Protein AF-A0A9X9MAS7-F1 (afdb_monomer)

InterPro domains:
  IPR050135 Deoxyguanosinetriphosphate triphosphohydrolase-like [PTHR11373] (1-287)

Radius of gyration: 23.25 Å; Cα contacts (8 Å, |Δi|>4): 292; chains: 1; bounding box: 56×55×56 Å

Solvent-accessible surface area (backbone atoms only — not comparable to full-atom values): 17188 Å² total; per-residue (Å²): 92,60,61,82,48,35,40,52,70,73,39,68,90,54,92,67,48,66,46,58,50,49,45,52,44,50,53,49,55,37,62,80,66,56,40,58,60,57,39,43,74,76,71,46,54,55,80,43,48,52,45,32,54,42,32,32,62,65,38,60,91,54,82,60,59,98,83,55,96,64,59,58,81,39,54,59,62,87,54,44,37,63,49,42,40,61,44,15,86,87,79,66,65,27,55,56,59,53,49,51,46,51,53,49,18,63,78,69,76,43,88,66,78,55,62,59,71,60,47,61,76,43,47,42,79,44,82,54,96,92,37,33,35,77,41,69,45,77,87,46,55,62,52,52,52,40,40,54,51,46,51,52,48,46,39,62,68,53,77,57,22,68,68,57,51,51,49,46,50,48,54,38,54,20,47,64,58,29,29,92,74,48,74,38,60,27,68,98,71,41,78,27,28,76,76,51,18,81,82,33,61,61,15,34,73,71,65,54,79,61,57,60,54,53,46,55,72,52,85,56,75,84,37,44,72,19,22,53,48,50,49,27,56,76,74,63,62,61,86,79,86,88,82,88,85,75,68,72,85,86,62,74,88,54,80,89,51,52,84,51,46,24,44,58,57,44,69,52,82,67,97,65,84,69,99,65,90,64,53,38,89,80,43,85,71,85,85,86,132

pLDDT: mean 94.66, std 6.69, range [56.25, 98.81]

Structure (mmCIF, N/CA/C/O backbone):
data_AF-A0A9X9MAS7-F1
#
_entry.id   AF-A0A9X9MAS7-F1
#
loop_
_atom_site.group_PDB
_atom_site.id
_atom_site.type_symbol
_atom_site.label_atom_id
_atom_site.label_alt_id
_atom_site.label_comp_id
_atom_site.label_asym_id
_atom_site.label_entity_id
_atom_site.label_seq_id
_atom_site.pdbx_PDB_ins_code
_atom_site.Cartn_x
_atom_site.Cartn_y
_atom_site.Cartn_z
_atom_site.occupancy
_atom_site.B_iso_or_equiv
_atom_site.auth_seq_id
_atom_site.auth_comp_id
_atom_site.auth_asym_id
_atom_site.auth_atom_id
_atom_site.pdbx_PDB_model_num
ATOM 1 N N . MET A 1 1 ? -5.934 1.371 3.947 1.00 95.88 1 MET A N 1
ATOM 2 C CA . MET A 1 1 ? -6.137 1.180 5.400 1.00 95.88 1 MET A CA 1
ATOM 3 C C . MET A 1 1 ? -4.869 0.757 6.164 1.00 95.88 1 MET A C 1
ATOM 5 O O . MET A 1 1 ? -4.450 1.499 7.045 1.00 95.88 1 MET A O 1
ATOM 9 N N . PHE A 1 2 ? -4.260 -0.402 5.874 1.00 97.81 2 PHE A N 1
ATOM 10 C CA . PHE A 1 2 ? -3.263 -1.045 6.754 1.00 97.81 2 PHE A CA 1
ATOM 11 C C . PHE A 1 2 ? -1.962 -0.244 6.986 1.00 97.81 2 PHE A C 1
ATOM 13 O O . PHE A 1 2 ? -1.670 0.152 8.111 1.00 97.81 2 PHE A O 1
ATOM 20 N N . ASP A 1 3 ? -1.205 0.061 5.934 1.00 96.00 3 ASP A N 1
ATOM 21 C CA . ASP A 1 3 ? 0.040 0.846 5.995 1.00 96.00 3 ASP A CA 1
ATOM 22 C C . ASP A 1 3 ? -0.210 2.361 6.159 1.00 96.00 3 ASP A C 1
ATOM 24 O O . ASP A 1 3 ? 0.570 3.082 6.783 1.00 96.00 3 ASP A O 1
ATOM 28 N N . GLY A 1 4 ? -1.328 2.859 5.622 1.00 93.00 4 GLY A N 1
ATOM 29 C CA . GLY A 1 4 ? -1.698 4.275 5.681 1.00 93.00 4 GLY A CA 1
ATOM 30 C C . GLY A 1 4 ? -2.227 4.748 7.042 1.00 93.00 4 GLY A C 1
ATOM 31 O O . GLY A 1 4 ? -1.980 5.899 7.413 1.00 93.00 4 GLY A O 1
ATOM 32 N N . ARG A 1 5 ? -2.934 3.882 7.786 1.00 94.19 5 ARG A N 1
ATOM 33 C CA . ARG A 1 5 ? -3.616 4.223 9.052 1.00 94.19 5 ARG A CA 1
ATOM 34 C C . ARG A 1 5 ? -3.199 3.320 10.212 1.00 94.19 5 ARG A C 1
ATOM 36 O O . ARG A 1 5 ? -2.712 3.838 11.210 1.00 94.19 5 ARG A O 1
ATOM 43 N N . PHE A 1 6 ? -3.352 2.000 10.081 1.00 97.50 6 PHE A N 1
ATOM 44 C CA . PHE A 1 6 ? -3.157 1.062 11.194 1.00 97.50 6 PHE A CA 1
ATOM 45 C C . PHE A 1 6 ? -1.707 0.986 11.687 1.00 97.50 6 PHE A C 1
ATOM 47 O O . PHE A 1 6 ? -1.456 1.321 12.841 1.00 97.50 6 PHE A O 1
ATOM 54 N N . ILE A 1 7 ? -0.742 0.623 10.834 1.00 97.38 7 ILE A N 1
ATOM 55 C CA . ILE A 1 7 ? 0.674 0.513 11.234 1.00 97.38 7 ILE A CA 1
ATOM 56 C C . ILE A 1 7 ? 1.234 1.815 11.841 1.00 97.38 7 ILE A C 1
ATOM 58 O O . ILE A 1 7 ? 1.852 1.741 12.898 1.00 97.38 7 ILE A O 1
ATOM 62 N N . PRO A 1 8 ? 0.984 3.011 11.273 1.00 94.12 8 PRO A N 1
ATOM 63 C CA . PRO A 1 8 ? 1.415 4.278 11.870 1.00 94.12 8 PRO A CA 1
ATOM 64 C C . PRO A 1 8 ? 0.884 4.534 13.285 1.00 94.12 8 PRO A C 1
ATOM 66 O O . PRO A 1 8 ? 1.537 5.236 14.053 1.00 94.12 8 PRO A O 1
ATOM 69 N N . LEU A 1 9 ? -0.305 4.015 13.614 1.00 93.94 9 LEU A N 1
ATOM 70 C CA . LEU A 1 9 ? -0.906 4.142 14.942 1.00 93.94 9 LEU A CA 1
ATOM 71 C C . LEU A 1 9 ? -0.421 3.039 15.892 1.00 93.94 9 LEU A C 1
ATOM 73 O O . LEU A 1 9 ? -0.125 3.327 17.046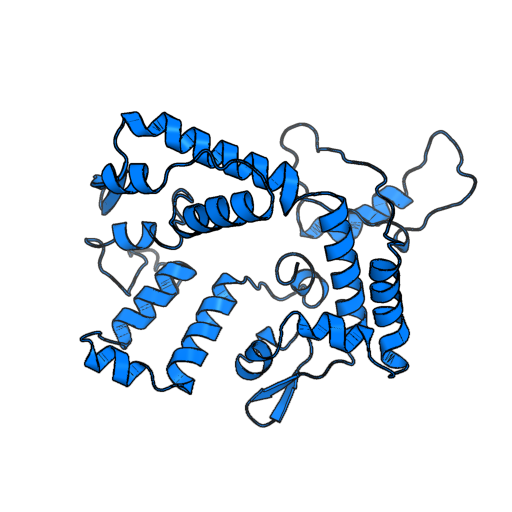 1.00 93.94 9 LEU A O 1
ATOM 77 N N . ALA A 1 10 ? -0.315 1.799 15.408 1.00 96.62 10 ALA A N 1
ATOM 78 C CA . ALA A 1 10 ? 0.092 0.644 16.207 1.00 96.62 10 ALA A CA 1
ATOM 79 C C . ALA A 1 10 ? 1.603 0.626 16.503 1.00 96.62 10 ALA A C 1
ATOM 81 O O . ALA A 1 10 ? 2.027 0.226 17.584 1.00 96.62 10 ALA A O 1
ATOM 82 N N . ARG A 1 11 ? 2.429 1.059 15.543 1.00 96.19 11 ARG A N 1
ATOM 83 C CA . ARG A 1 11 ? 3.898 1.063 15.613 1.00 96.19 11 ARG A CA 1
ATOM 84 C C . ARG A 1 11 ? 4.460 2.389 15.079 1.00 96.19 11 ARG A C 1
ATOM 86 O O . ARG A 1 11 ? 5.057 2.410 14.003 1.00 96.19 11 ARG A O 1
ATOM 93 N N . PRO A 1 12 ? 4.305 3.502 15.820 1.00 92.25 12 PRO A N 1
ATOM 94 C CA . PRO A 1 12 ? 4.698 4.839 15.357 1.00 92.25 12 PRO A CA 1
ATOM 95 C C . PRO A 1 12 ? 6.200 4.986 15.070 1.00 92.25 12 PRO A C 1
ATOM 97 O O . PRO A 1 12 ? 6.589 5.816 14.247 1.00 92.25 12 PRO A O 1
ATOM 100 N N . ASP A 1 13 ? 7.039 4.165 15.706 1.00 93.56 13 ASP A N 1
ATOM 101 C CA . ASP A 1 13 ? 8.494 4.173 15.513 1.00 93.56 13 ASP A CA 1
ATOM 102 C C . ASP A 1 13 ? 8.943 3.409 14.255 1.00 93.56 13 ASP A C 1
ATOM 104 O O . ASP A 1 13 ? 10.105 3.493 13.849 1.00 93.56 13 ASP A O 1
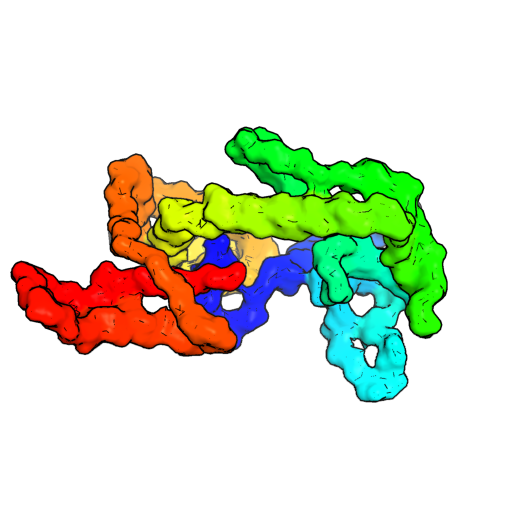ATOM 108 N N . VAL A 1 14 ? 8.032 2.676 13.603 1.00 94.69 14 VAL A N 1
ATOM 109 C CA . VAL A 1 14 ? 8.329 1.866 12.420 1.00 94.69 14 VAL A CA 1
ATOM 110 C C . VAL A 1 14 ? 7.884 2.588 11.153 1.00 94.69 14 VAL A C 1
ATOM 112 O O . VAL A 1 14 ? 6.709 2.881 10.937 1.00 94.69 14 VAL A O 1
ATOM 115 N N . LYS A 1 15 ? 8.842 2.833 10.256 1.00 93.75 15 LYS A 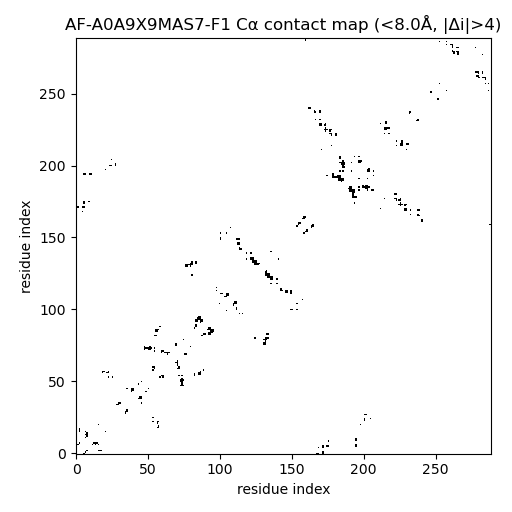N 1
ATOM 116 C CA . LYS A 1 15 ? 8.567 3.317 8.899 1.00 93.75 15 LYS A CA 1
ATOM 117 C C . LYS A 1 15 ? 8.370 2.128 7.970 1.00 93.75 15 LYS A C 1
ATOM 119 O O . LYS A 1 15 ? 9.340 1.626 7.413 1.00 93.75 15 LYS A O 1
ATOM 124 N N . TRP A 1 16 ? 7.119 1.711 7.826 1.00 95.81 16 TRP A N 1
ATOM 125 C CA . TRP A 1 16 ? 6.708 0.624 6.945 1.00 95.81 16 TRP A CA 1
ATOM 126 C C . TRP A 1 16 ? 5.969 1.148 5.716 1.00 95.81 16 TRP A C 1
ATOM 128 O O . TRP A 1 16 ? 5.130 2.045 5.833 1.00 95.81 16 TRP A O 1
ATOM 138 N N . THR A 1 17 ? 6.234 0.551 4.556 1.00 96.00 17 THR A N 1
ATOM 139 C CA . THR A 1 17 ? 5.414 0.737 3.353 1.00 96.00 17 THR A CA 1
ATOM 140 C C . THR A 1 17 ? 5.097 -0.604 2.699 1.00 96.00 17 THR A C 1
ATOM 142 O O . THR A 1 17 ? 5.839 -1.580 2.845 1.00 96.00 17 THR A O 1
ATOM 145 N N . HIS A 1 18 ? 3.997 -0.671 1.949 1.00 96.56 18 HIS A N 1
ATOM 146 C CA . HIS A 1 18 ? 3.632 -1.890 1.229 1.00 96.56 18 HIS A CA 1
ATOM 147 C C . HIS A 1 18 ? 4.661 -2.271 0.148 1.00 96.56 18 HIS A C 1
ATOM 149 O O . HIS A 1 18 ? 4.786 -3.451 -0.172 1.00 96.56 18 HIS A O 1
ATOM 155 N N . GLU A 1 19 ? 5.454 -1.332 -0.382 1.00 96.31 19 GLU A N 1
ATOM 156 C CA . GLU A 1 19 ? 6.556 -1.650 -1.301 1.00 96.31 19 GLU A CA 1
ATOM 157 C C . GLU A 1 19 ? 7.692 -2.413 -0.602 1.00 96.31 19 GLU A C 1
ATOM 159 O O . GLU A 1 19 ? 8.225 -3.370 -1.169 1.00 96.31 19 GLU A O 1
ATOM 164 N N . GLN A 1 20 ? 8.034 -2.051 0.642 1.00 96.38 20 GLN A N 1
ATOM 165 C CA . GLN A 1 20 ? 8.991 -2.817 1.455 1.00 96.38 20 GLN A CA 1
ATOM 166 C C . GLN A 1 20 ? 8.448 -4.220 1.751 1.00 96.38 20 GLN A C 1
ATOM 168 O O . GLN A 1 20 ? 9.149 -5.211 1.533 1.00 96.38 20 GLN A O 1
ATOM 173 N N . GLY A 1 21 ? 7.173 -4.309 2.144 1.00 97.69 21 GLY A N 1
ATOM 174 C CA . GLY A 1 21 ? 6.489 -5.587 2.343 1.00 97.69 21 GLY A CA 1
ATOM 175 C C . GLY A 1 21 ? 6.460 -6.459 1.093 1.00 97.69 21 GLY A C 1
ATOM 176 O O . GLY A 1 21 ? 6.703 -7.658 1.179 1.00 97.69 21 GLY A O 1
ATOM 177 N N . SER A 1 22 ? 6.265 -5.862 -0.082 1.00 98.38 22 SER A N 1
ATOM 178 C CA . SER A 1 22 ? 6.286 -6.575 -1.363 1.00 98.38 22 SER A CA 1
ATOM 179 C C . SER A 1 22 ? 7.657 -7.190 -1.651 1.00 98.38 22 SER A C 1
ATOM 181 O O . SER A 1 22 ? 7.736 -8.330 -2.100 1.00 98.38 22 SER A O 1
ATOM 183 N N . VAL A 1 23 ? 8.749 -6.478 -1.351 1.00 98.19 23 VAL A N 1
ATOM 184 C CA . VAL A 1 23 ? 10.120 -6.998 -1.504 1.00 98.19 23 VAL A CA 1
ATOM 185 C C . VAL A 1 23 ? 10.401 -8.153 -0.539 1.00 98.19 23 VAL A C 1
ATOM 187 O O . VAL A 1 23 ? 10.997 -9.154 -0.946 1.00 98.19 23 VAL A O 1
ATOM 190 N N . MET A 1 24 ? 9.970 -8.034 0.720 1.00 98.38 24 MET A N 1
ATOM 191 C CA . MET A 1 24 ? 10.133 -9.089 1.727 1.00 98.38 24 MET A CA 1
ATOM 192 C C . MET A 1 24 ? 9.307 -10.331 1.377 1.00 98.38 24 MET A C 1
ATOM 194 O O . MET A 1 24 ? 9.833 -11.444 1.390 1.00 98.38 24 MET A O 1
ATOM 198 N N . MET A 1 25 ? 8.045 -10.139 0.987 1.00 98.69 25 MET A N 1
ATOM 199 C CA . MET A 1 25 ? 7.149 -11.221 0.588 1.00 98.69 25 MET A CA 1
ATOM 200 C C . MET A 1 25 ? 7.623 -11.899 -0.700 1.00 98.69 25 MET A C 1
ATOM 202 O O . MET A 1 25 ? 7.573 -13.120 -0.799 1.00 98.69 25 MET A O 1
ATOM 206 N N . PHE A 1 26 ? 8.149 -11.143 -1.669 1.00 98.62 26 PHE A N 1
ATOM 207 C CA . PHE A 1 26 ? 8.744 -11.713 -2.879 1.00 98.62 26 PHE A CA 1
ATOM 208 C C . PHE A 1 26 ? 9.941 -12.618 -2.559 1.00 98.62 26 PHE A C 1
ATOM 210 O O . PHE A 1 26 ? 10.029 -13.726 -3.085 1.00 98.62 26 PHE A O 1
ATOM 217 N N . GLU A 1 27 ? 10.841 -12.187 -1.669 1.00 98.19 27 GLU A N 1
ATOM 218 C CA . GLU A 1 27 ? 11.971 -13.021 -1.240 1.00 98.19 27 GLU A CA 1
ATOM 219 C C . GLU A 1 27 ? 11.493 -14.293 -0.528 1.00 98.19 27 GLU A C 1
ATOM 221 O O . GLU A 1 27 ? 11.980 -15.386 -0.829 1.00 98.19 27 GLU A O 1
ATOM 226 N N . HIS A 1 28 ? 10.516 -14.166 0.375 1.00 98.56 28 HIS A N 1
ATOM 227 C CA . HIS A 1 28 ? 9.903 -15.311 1.046 1.00 98.56 28 HIS A CA 1
ATOM 228 C C . HIS A 1 28 ? 9.279 -16.280 0.032 1.00 98.56 28 HIS A C 1
ATOM 230 O O . HIS A 1 28 ? 9.592 -17.466 0.047 1.00 98.56 28 HIS A O 1
ATOM 236 N N . LEU A 1 29 ? 8.485 -15.778 -0.916 1.00 98.69 29 LEU A N 1
ATOM 237 C CA . LEU A 1 29 ? 7.849 -16.570 -1.968 1.00 98.69 29 LEU A CA 1
ATOM 238 C C . LEU A 1 29 ? 8.888 -17.333 -2.802 1.00 98.69 29 LEU A C 1
ATOM 240 O O . LEU A 1 29 ? 8.730 -18.534 -3.028 1.00 98.69 29 LEU A O 1
ATOM 244 N N . VAL A 1 30 ? 9.962 -16.670 -3.239 1.00 98.38 30 VAL A N 1
ATOM 245 C CA . VAL A 1 30 ? 11.017 -17.299 -4.049 1.00 98.38 30 VAL A CA 1
ATOM 246 C C . VAL A 1 30 ? 11.726 -18.415 -3.281 1.00 98.38 30 VAL A C 1
ATOM 248 O O . VAL A 1 30 ? 11.954 -19.489 -3.843 1.00 98.38 30 VAL A O 1
ATOM 251 N N . ASN A 1 31 ? 12.075 -18.172 -2.016 1.00 98.06 31 ASN A N 1
ATOM 252 C CA . ASN A 1 31 ? 12.833 -19.122 -1.204 1.00 98.06 31 ASN A CA 1
ATOM 253 C C . ASN A 1 31 ? 11.972 -20.307 -0.750 1.00 98.06 31 ASN A C 1
ATOM 255 O O . ASN A 1 31 ? 12.374 -21.451 -0.959 1.00 98.06 31 ASN A O 1
ATOM 259 N N . SER A 1 32 ? 10.776 -20.051 -0.214 1.00 97.88 32 SER A N 1
ATOM 260 C CA . SER A 1 32 ? 9.867 -21.084 0.305 1.00 97.88 32 SER A CA 1
ATOM 261 C C . SER A 1 32 ? 9.389 -22.062 -0.769 1.00 97.88 32 SER A C 1
ATOM 263 O O . SER A 1 32 ? 9.063 -23.203 -0.461 1.00 97.88 32 SER A O 1
ATOM 265 N N . ASN A 1 33 ? 9.379 -21.639 -2.037 1.00 98.19 33 ASN A N 1
ATOM 266 C CA . ASN A 1 33 ? 8.901 -22.450 -3.159 1.00 98.19 33 ASN A CA 1
ATOM 267 C C . ASN A 1 33 ? 10.028 -22.902 -4.106 1.00 98.19 33 ASN A C 1
ATOM 269 O O . ASN A 1 33 ? 9.754 -23.422 -5.186 1.00 98.19 33 ASN A O 1
ATOM 273 N N . GLY A 1 34 ? 11.302 -22.685 -3.751 1.00 97.44 34 GLY A N 1
ATOM 274 C CA . GLY A 1 34 ? 12.440 -23.135 -4.562 1.00 97.44 34 GLY A CA 1
ATOM 275 C C . GLY A 1 34 ? 12.511 -22.525 -5.972 1.00 97.44 34 GLY A C 1
ATOM 276 O O . GLY A 1 34 ? 13.094 -23.123 -6.881 1.00 97.44 34 GLY A O 1
ATOM 277 N N . LEU A 1 35 ? 11.948 -21.330 -6.186 1.00 98.31 35 LEU A N 1
ATOM 278 C CA . LEU A 1 35 ? 11.755 -20.769 -7.532 1.00 98.31 35 LEU A CA 1
ATOM 279 C C . LEU A 1 35 ? 13.056 -20.384 -8.240 1.00 98.31 35 LEU A C 1
ATOM 281 O O . LEU A 1 35 ? 13.069 -20.268 -9.464 1.00 98.31 35 LEU A O 1
ATOM 285 N N . LYS A 1 36 ? 14.173 -20.250 -7.515 1.00 98.31 36 LYS A N 1
ATOM 286 C CA . LYS A 1 36 ? 15.492 -19.976 -8.112 1.00 98.31 36 LYS A CA 1
ATOM 287 C C . LYS A 1 36 ? 15.881 -21.033 -9.153 1.00 98.31 36 LYS A C 1
ATOM 289 O O . LYS A 1 36 ? 16.483 -20.689 -10.167 1.00 98.31 36 LYS A O 1
ATOM 294 N N . ALA A 1 37 ? 15.515 -22.300 -8.940 1.00 98.06 37 ALA A N 1
ATOM 295 C CA . ALA A 1 37 ? 15.771 -23.367 -9.909 1.00 98.06 37 ALA A CA 1
ATOM 296 C C . ALA A 1 37 ? 14.936 -23.191 -11.189 1.00 98.06 37 ALA A C 1
ATOM 298 O O . ALA A 1 37 ? 15.457 -23.336 -12.294 1.00 98.06 37 ALA A O 1
ATOM 299 N N . VAL A 1 38 ? 13.666 -22.804 -11.043 1.00 98.44 38 VAL A N 1
ATOM 300 C CA . VAL A 1 38 ? 12.755 -22.532 -12.165 1.00 98.44 38 VAL A CA 1
ATOM 301 C C . VAL A 1 38 ? 13.213 -21.303 -12.955 1.00 98.44 38 VAL A C 1
ATOM 303 O O . VAL A 1 38 ? 13.238 -21.337 -14.180 1.00 98.44 38 VAL A O 1
ATOM 306 N N . MET A 1 39 ? 13.656 -20.243 -12.275 1.00 98.44 39 MET A N 1
ATOM 307 C CA . MET A 1 39 ? 14.248 -19.066 -12.923 1.00 98.44 39 MET A CA 1
ATOM 308 C C . MET A 1 39 ? 15.444 -19.462 -13.800 1.00 98.44 39 MET A C 1
ATOM 310 O O . MET A 1 39 ? 15.477 -19.111 -14.979 1.00 98.44 39 MET A O 1
ATOM 314 N N . LYS A 1 40 ? 16.374 -20.270 -13.267 1.00 98.38 40 LYS A N 1
ATOM 315 C CA . LYS A 1 40 ? 17.524 -20.782 -14.034 1.00 98.38 40 LYS A CA 1
ATOM 316 C C . LYS A 1 40 ? 17.094 -21.619 -15.238 1.00 98.38 40 LYS A C 1
ATOM 318 O O . LYS A 1 40 ? 17.661 -21.457 -16.314 1.00 98.38 40 LYS A O 1
ATOM 323 N N . TYR A 1 41 ? 16.080 -22.472 -15.081 1.00 98.25 41 TYR A N 1
ATOM 324 C CA . TYR A 1 41 ? 15.537 -23.283 -16.177 1.00 98.25 41 TYR A CA 1
ATOM 325 C C . TYR A 1 41 ? 15.049 -22.425 -17.358 1.00 98.25 41 TYR A C 1
ATOM 327 O O . TYR A 1 41 ? 15.293 -22.774 -18.509 1.00 98.25 41 TYR A O 1
ATOM 335 N N . TYR A 1 42 ? 14.434 -21.272 -17.083 1.00 98.56 42 TYR A N 1
ATOM 336 C CA . TYR A 1 42 ? 13.990 -20.319 -18.109 1.00 98.56 42 TYR A CA 1
ATOM 337 C C . TYR A 1 42 ? 15.070 -19.311 -18.546 1.00 98.56 42 TYR A C 1
ATOM 339 O O . TYR A 1 42 ? 14.767 -18.360 -19.265 1.00 98.56 42 TYR A O 1
ATOM 347 N N . GLY A 1 43 ? 16.330 -19.512 -18.147 1.00 98.31 43 GLY A N 1
ATOM 348 C CA . GLY A 1 43 ? 17.464 -18.693 -18.580 1.00 98.31 43 GLY A CA 1
ATOM 349 C C . GLY A 1 43 ? 17.658 -17.383 -17.811 1.00 98.31 43 GLY A C 1
ATOM 350 O O . GLY A 1 43 ? 18.388 -16.516 -18.286 1.00 98.31 43 GLY A O 1
ATOM 351 N N . LEU A 1 44 ? 17.024 -17.222 -16.645 1.00 98.50 44 LEU A N 1
ATOM 352 C CA . LEU A 1 44 ? 17.288 -16.104 -15.736 1.00 98.50 44 LEU A CA 1
ATOM 353 C C . LEU A 1 44 ? 18.523 -16.386 -14.868 1.00 98.50 44 LEU A C 1
ATOM 355 O O . LEU A 1 44 ? 18.840 -17.538 -14.561 1.00 98.50 44 LEU A O 1
ATOM 359 N N . VAL A 1 45 ? 19.177 -15.318 -14.416 1.00 98.31 45 VAL A N 1
ATOM 360 C CA . VAL A 1 45 ? 20.294 -15.342 -13.463 1.00 98.31 45 VAL A CA 1
ATOM 361 C C . VAL A 1 45 ? 19.759 -14.841 -12.118 1.00 98.31 45 VAL A C 1
ATOM 363 O O . VAL A 1 45 ? 19.616 -13.631 -11.946 1.00 98.31 45 VAL A O 1
ATOM 366 N N . PRO A 1 46 ? 19.406 -15.722 -11.159 1.00 97.62 46 PRO A N 1
ATOM 367 C CA . PRO A 1 46 ? 18.660 -15.318 -9.966 1.00 97.62 46 PRO A CA 1
ATOM 368 C C . PRO A 1 46 ? 19.323 -14.215 -9.148 1.00 97.62 46 PRO A C 1
ATOM 370 O O . PRO A 1 46 ? 18.628 -13.347 -8.637 1.00 97.62 46 PRO A O 1
ATOM 373 N N . GLU A 1 47 ? 20.645 -14.220 -9.035 1.00 93.94 47 GLU A N 1
ATOM 374 C CA . GLU A 1 47 ? 21.396 -13.235 -8.262 1.00 93.94 47 GLU A CA 1
ATOM 375 C C . GLU A 1 47 ? 21.205 -11.810 -8.821 1.00 93.94 47 GLU A C 1
ATOM 377 O O . GLU A 1 47 ? 20.976 -10.869 -8.060 1.00 93.94 47 GLU A O 1
ATOM 382 N N . GLU A 1 48 ? 21.211 -11.661 -10.148 1.00 96.12 48 GLU A N 1
ATOM 383 C CA . GLU A 1 48 ? 20.995 -10.382 -10.837 1.00 96.12 48 GLU A CA 1
ATOM 384 C C . GLU A 1 48 ? 19.504 -10.044 -10.971 1.00 96.12 48 GLU A C 1
ATOM 386 O O . GLU A 1 48 ? 19.081 -8.909 -10.742 1.00 96.12 48 GLU A O 1
ATOM 391 N N . ASP A 1 49 ? 18.682 -11.031 -11.325 1.00 98.38 49 ASP A N 1
ATOM 392 C CA . ASP A 1 49 ? 17.282 -10.824 -11.688 1.00 98.38 49 ASP A CA 1
ATOM 393 C C . ASP A 1 49 ? 16.381 -10.621 -10.474 1.00 98.38 49 ASP A C 1
ATOM 395 O O . ASP A 1 49 ? 15.468 -9.800 -10.528 1.00 98.38 49 ASP A O 1
ATOM 399 N N . ILE A 1 50 ? 16.656 -11.290 -9.350 1.00 98.31 50 ILE A N 1
ATOM 400 C CA . ILE A 1 50 ? 15.955 -11.016 -8.086 1.00 98.31 50 ILE A CA 1
ATOM 401 C C . ILE A 1 50 ? 16.285 -9.600 -7.615 1.00 98.31 50 ILE A C 1
ATOM 403 O O . ILE A 1 50 ? 15.382 -8.880 -7.188 1.00 98.31 50 ILE A O 1
ATOM 407 N N . CYS A 1 51 ? 17.549 -9.173 -7.726 1.00 97.81 51 CYS A N 1
ATOM 408 C CA . CYS A 1 51 ? 17.948 -7.800 -7.418 1.00 97.81 51 CYS A CA 1
ATOM 409 C C . CYS A 1 51 ? 17.176 -6.804 -8.297 1.00 97.81 51 CYS A C 1
ATOM 411 O O . CYS A 1 51 ? 16.515 -5.906 -7.776 1.00 97.81 51 CYS A O 1
ATOM 413 N N . PHE A 1 52 ? 17.153 -7.033 -9.612 1.00 98.44 52 PHE A N 1
ATOM 414 C CA . PHE A 1 52 ? 16.419 -6.203 -10.565 1.00 98.44 52 PHE A CA 1
ATOM 415 C C . PHE A 1 52 ? 14.908 -6.140 -10.287 1.00 98.44 52 PHE A C 1
ATOM 417 O O . PHE A 1 52 ? 14.307 -5.070 -10.375 1.00 98.44 52 PHE A O 1
ATOM 424 N N . ILE A 1 53 ? 14.268 -7.262 -9.946 1.00 98.62 53 ILE A N 1
ATOM 425 C CA . ILE A 1 53 ? 12.836 -7.302 -9.612 1.00 98.62 53 ILE A CA 1
ATOM 426 C C . ILE A 1 53 ? 12.552 -6.477 -8.355 1.00 98.62 53 ILE A C 1
ATOM 428 O O . ILE A 1 53 ? 11.653 -5.638 -8.367 1.00 98.62 53 ILE A O 1
ATOM 432 N N . LYS A 1 54 ? 13.345 -6.652 -7.292 1.00 98.31 54 LYS A N 1
ATOM 433 C CA . LYS A 1 54 ? 13.182 -5.876 -6.054 1.00 98.31 54 LYS A CA 1
ATOM 434 C C . LYS A 1 54 ? 13.358 -4.379 -6.301 1.00 98.31 54 LYS A C 1
ATOM 436 O O . LYS A 1 54 ? 12.554 -3.580 -5.824 1.00 98.31 54 LYS A O 1
ATOM 441 N N . GLU A 1 55 ? 14.360 -4.006 -7.092 1.00 97.69 55 GLU A N 1
ATOM 442 C CA . GLU A 1 55 ? 14.613 -2.612 -7.450 1.00 97.69 55 GLU A CA 1
ATOM 443 C C . GLU A 1 55 ? 13.479 -1.980 -8.273 1.00 97.69 55 GLU A C 1
ATOM 445 O O . GLU A 1 55 ? 13.194 -0.796 -8.108 1.00 97.69 55 GLU A O 1
ATOM 450 N N . GLN A 1 56 ? 12.793 -2.746 -9.128 1.00 98.25 56 GLN A N 1
ATOM 451 C CA . GLN A 1 56 ? 11.619 -2.256 -9.866 1.00 98.25 56 GLN A CA 1
ATOM 452 C C . GLN A 1 56 ? 10.416 -1.958 -8.961 1.00 98.25 56 GLN A C 1
ATOM 454 O O . GLN A 1 56 ? 9.564 -1.163 -9.347 1.00 98.25 56 GLN A O 1
ATOM 459 N N . ILE A 1 57 ? 10.337 -2.576 -7.779 1.00 97.19 57 ILE A N 1
ATOM 460 C CA . ILE A 1 57 ? 9.244 -2.384 -6.815 1.00 97.19 57 ILE A CA 1
ATOM 461 C C . ILE A 1 57 ? 9.541 -1.176 -5.912 1.00 97.19 57 ILE A C 1
ATOM 463 O O . ILE A 1 57 ? 8.774 -0.208 -5.849 1.00 97.19 57 ILE A O 1
ATOM 467 N N . THR A 1 58 ? 10.680 -1.212 -5.216 1.00 94.19 58 THR A N 1
ATOM 468 C CA . THR A 1 58 ? 10.996 -0.237 -4.156 1.00 94.19 58 THR A CA 1
ATOM 469 C C . THR A 1 58 ? 11.902 0.910 -4.623 1.00 94.19 58 THR A C 1
ATOM 471 O O . THR A 1 58 ? 11.916 1.983 -4.022 1.00 94.19 58 THR A O 1
ATOM 474 N N . GLY A 1 59 ? 12.594 0.750 -5.754 1.00 94.12 59 GLY A N 1
ATOM 475 C CA . GLY A 1 59 ? 13.697 1.617 -6.173 1.00 94.12 59 GLY A CA 1
ATOM 476 C C . GLY A 1 59 ? 15.060 1.065 -5.725 1.00 94.12 59 GLY A C 1
ATOM 477 O O . GLY A 1 59 ? 15.159 -0.109 -5.366 1.00 94.12 59 GLY A O 1
ATOM 478 N N . PRO A 1 60 ? 16.130 1.879 -5.753 1.00 92.25 60 PRO A N 1
ATOM 479 C CA . PRO A 1 60 ? 17.464 1.446 -5.339 1.00 92.25 60 PRO A CA 1
ATOM 480 C C . PRO A 1 60 ? 17.470 0.877 -3.913 1.00 92.25 60 PRO A C 1
ATOM 482 O O . PRO A 1 60 ? 16.954 1.509 -2.992 1.00 92.25 60 PRO A O 1
ATOM 485 N N . LEU A 1 61 ? 18.059 -0.310 -3.731 1.00 86.25 61 LEU A N 1
ATOM 486 C CA . LEU A 1 61 ? 18.073 -1.017 -2.438 1.00 86.25 61 LEU A CA 1
ATOM 487 C C . LEU A 1 61 ? 19.074 -0.433 -1.434 1.00 86.25 61 LEU A C 1
ATOM 489 O O . LEU A 1 61 ? 18.919 -0.602 -0.228 1.00 86.25 61 LEU A O 1
ATOM 493 N N . GLU A 1 62 ? 20.101 0.248 -1.930 1.00 80.12 62 GLU A N 1
ATOM 494 C CA . GLU A 1 62 ? 21.126 0.899 -1.125 1.00 80.12 62 GLU A CA 1
ATOM 495 C C . GLU A 1 62 ? 21.158 2.392 -1.444 1.00 80.12 62 GLU A C 1
ATOM 497 O O . GLU A 1 62 ? 20.903 2.812 -2.577 1.00 80.12 62 GLU A O 1
ATOM 502 N N . SER A 1 63 ? 21.507 3.203 -0.441 1.00 67.88 63 SER A N 1
ATOM 503 C CA . SER A 1 63 ? 21.787 4.619 -0.659 1.00 67.88 63 SER A CA 1
ATOM 504 C C . SER A 1 63 ? 22.908 4.749 -1.691 1.00 67.88 63 SER A C 1
ATOM 506 O O . SER A 1 63 ? 23.955 4.122 -1.509 1.00 67.88 63 SER A O 1
ATOM 508 N N . PRO A 1 64 ? 22.731 5.556 -2.752 1.00 62.19 64 PRO A N 1
ATOM 509 C CA . PRO A 1 64 ? 23.781 5.738 -3.735 1.00 62.19 64 PRO A CA 1
ATOM 510 C C . PRO A 1 64 ? 25.049 6.224 -3.030 1.00 62.19 64 PRO A C 1
ATOM 512 O O . PRO A 1 64 ? 25.029 7.229 -2.314 1.00 62.19 64 PRO A O 1
ATOM 515 N N . ILE A 1 65 ? 26.154 5.499 -3.220 1.00 60.34 65 ILE A N 1
ATOM 516 C CA . ILE A 1 65 ? 27.484 5.990 -2.853 1.00 60.34 65 ILE A CA 1
ATOM 517 C C . ILE A 1 65 ? 27.648 7.336 -3.566 1.00 60.34 65 ILE A C 1
ATOM 519 O O . ILE A 1 65 ? 27.307 7.433 -4.746 1.00 60.34 65 ILE A O 1
ATOM 523 N N . LYS A 1 66 ? 28.146 8.359 -2.856 1.00 56.25 66 LYS A N 1
ATOM 524 C CA . LYS A 1 66 ? 28.222 9.763 -3.314 1.00 56.25 66 LYS A CA 1
ATOM 525 C C . LYS A 1 66 ? 28.856 9.968 -4.707 1.00 56.25 66 LYS A C 1
ATOM 527 O O . LYS A 1 66 ? 28.636 11.025 -5.285 1.00 56.25 66 LYS A O 1
ATOM 532 N N . ASP A 1 67 ? 29.538 8.959 -5.256 1.00 56.34 67 ASP A N 1
ATOM 533 C CA . ASP A 1 67 ? 30.249 9.002 -6.538 1.00 56.34 67 ASP A CA 1
ATOM 534 C C . ASP A 1 67 ? 29.679 8.092 -7.654 1.00 56.34 67 ASP A C 1
ATOM 536 O O . ASP A 1 67 ? 30.204 8.101 -8.768 1.00 56.34 67 ASP A O 1
ATOM 540 N N . SER A 1 68 ? 28.603 7.318 -7.429 1.00 61.03 68 SER A N 1
ATOM 541 C CA . SER A 1 68 ? 27.986 6.526 -8.514 1.00 61.03 68 SER A CA 1
ATOM 542 C C . SER A 1 68 ? 26.877 7.300 -9.229 1.00 61.03 68 SER A C 1
ATOM 544 O O . SER A 1 68 ? 25.836 7.605 -8.649 1.00 61.03 68 SER A O 1
ATOM 546 N N . SER A 1 69 ? 27.052 7.549 -10.532 1.00 79.25 69 SER A N 1
ATOM 547 C CA . SER A 1 69 ? 26.021 8.169 -11.386 1.00 79.25 69 SER A CA 1
ATOM 548 C C . SER A 1 69 ? 24.802 7.270 -11.659 1.00 79.25 69 SER A C 1
ATOM 550 O O . SER A 1 69 ? 23.794 7.744 -12.190 1.00 79.25 69 SER A O 1
ATOM 552 N N . TRP A 1 70 ? 24.884 5.978 -11.317 1.00 89.94 70 TRP A N 1
ATOM 553 C CA . TRP A 1 70 ? 23.836 4.981 -11.531 1.00 89.94 70 TRP A CA 1
ATOM 554 C C . TRP A 1 70 ? 23.563 4.209 -10.228 1.00 89.94 70 TRP A C 1
ATOM 556 O O . TRP A 1 70 ? 24.454 3.507 -9.745 1.00 89.94 70 TRP A O 1
ATOM 566 N N . PRO A 1 71 ? 22.366 4.348 -9.625 1.00 91.38 71 PRO A N 1
ATOM 567 C CA . PRO A 1 71 ? 22.097 3.810 -8.291 1.00 91.38 71 PRO A CA 1
ATOM 568 C C . PRO A 1 71 ? 21.628 2.346 -8.289 1.00 91.38 71 PRO A C 1
ATOM 570 O O . PRO A 1 71 ? 21.460 1.775 -7.218 1.00 91.38 71 PRO A O 1
ATOM 573 N N . TYR A 1 72 ? 21.393 1.746 -9.459 1.00 93.56 72 TYR A N 1
ATOM 574 C CA . TYR A 1 72 ? 20.847 0.394 -9.578 1.00 93.56 72 TYR A CA 1
ATOM 575 C C . TYR A 1 72 ? 21.933 -0.639 -9.886 1.00 93.56 72 TYR A C 1
ATOM 577 O O . TYR A 1 72 ? 22.881 -0.363 -10.624 1.00 93.56 72 TYR A O 1
ATOM 585 N N . LYS A 1 73 ? 21.765 -1.848 -9.354 1.00 94.31 73 LYS A N 1
ATOM 586 C CA . LYS A 1 73 ? 22.679 -2.984 -9.519 1.00 94.31 73 LYS A CA 1
ATOM 587 C C . LYS A 1 73 ? 22.101 -4.071 -10.418 1.00 94.31 73 LYS A C 1
ATOM 589 O O . LYS A 1 73 ? 22.858 -4.730 -11.121 1.00 94.31 73 LYS A O 1
ATOM 594 N N . GLY A 1 74 ? 20.778 -4.246 -10.431 1.00 95.69 74 GLY A N 1
ATOM 595 C CA . GLY A 1 74 ? 20.129 -5.332 -11.165 1.00 95.69 74 GLY A CA 1
ATOM 596 C C . GLY A 1 74 ? 20.249 -5.208 -12.685 1.00 95.69 74 GLY A C 1
ATOM 597 O O . GLY A 1 74 ? 20.255 -6.213 -13.398 1.00 95.69 74 GLY A O 1
ATOM 598 N N . ARG A 1 75 ? 20.354 -3.980 -13.209 1.00 97.19 75 ARG A N 1
ATOM 599 C CA . ARG A 1 75 ? 20.585 -3.704 -14.632 1.00 97.19 75 ARG A CA 1
ATOM 600 C C . ARG A 1 75 ? 21.496 -2.499 -14.835 1.00 97.19 75 ARG A C 1
ATOM 602 O O . ARG A 1 75 ? 21.454 -1.559 -14.041 1.00 97.19 75 ARG A O 1
ATOM 609 N N . PRO A 1 76 ? 22.272 -2.482 -15.932 1.00 95.19 76 PRO A N 1
ATOM 610 C CA . PRO A 1 76 ? 23.139 -1.362 -16.246 1.00 95.19 76 PRO A CA 1
ATOM 611 C C . PRO A 1 76 ? 22.342 -0.185 -16.832 1.00 95.19 76 PRO A C 1
ATOM 613 O O . PRO A 1 76 ? 21.183 -0.321 -17.244 1.00 95.19 76 PRO A O 1
ATOM 616 N N . LYS A 1 77 ? 22.985 0.983 -16.892 1.00 94.00 77 LYS A N 1
ATOM 617 C CA . LYS A 1 77 ? 22.375 2.263 -17.281 1.00 94.00 77 LYS A CA 1
ATOM 618 C C . LYS A 1 77 ? 21.759 2.249 -18.682 1.00 94.00 77 LYS A C 1
ATOM 620 O O . LYS A 1 77 ? 20.762 2.918 -18.930 1.00 94.00 77 LYS A O 1
ATOM 625 N N . GLU A 1 78 ? 22.285 1.446 -19.601 1.00 95.31 78 GLU A N 1
ATOM 626 C CA . GLU A 1 78 ? 21.770 1.299 -20.968 1.00 95.31 78 GLU A CA 1
ATOM 627 C C . GLU A 1 78 ? 20.370 0.668 -20.997 1.00 95.31 78 GLU A C 1
ATOM 629 O O . GLU A 1 78 ? 19.683 0.734 -22.017 1.00 95.31 78 GLU A O 1
ATOM 634 N N . LYS A 1 79 ? 19.941 0.057 -19.887 1.00 97.12 79 LYS A N 1
ATOM 635 C CA . LYS A 1 79 ? 18.608 -0.519 -19.680 1.00 97.12 79 LYS A CA 1
ATOM 636 C C . LYS A 1 79 ? 17.770 0.285 -18.676 1.00 97.12 79 LYS A C 1
ATOM 638 O O . LYS A 1 79 ? 16.774 -0.229 -18.174 1.00 97.12 79 LYS A O 1
ATOM 643 N N . SER A 1 80 ? 18.122 1.548 -18.411 1.00 96.31 80 SER A N 1
ATOM 644 C CA . SER A 1 80 ? 17.437 2.389 -17.417 1.00 96.31 80 SER A CA 1
ATOM 645 C C . SER A 1 80 ? 15.928 2.522 -17.637 1.00 96.31 80 SER A C 1
ATOM 647 O O . SER A 1 80 ? 15.175 2.563 -16.670 1.00 96.31 80 SER A O 1
ATOM 649 N N . PHE A 1 81 ? 15.478 2.512 -18.894 1.00 97.88 81 PHE A N 1
ATOM 650 C CA . PHE A 1 81 ? 14.062 2.593 -19.267 1.00 97.88 81 PHE A CA 1
ATOM 651 C C . PHE A 1 81 ? 13.208 1.447 -18.701 1.00 97.88 81 PHE A C 1
ATOM 653 O O . PHE A 1 81 ? 12.000 1.609 -18.566 1.00 97.88 81 PHE A O 1
ATOM 660 N N . LEU A 1 82 ? 13.800 0.297 -18.351 1.00 98.44 82 LEU A N 1
ATOM 661 C CA . LEU A 1 82 ? 13.049 -0.812 -17.756 1.00 98.44 82 LEU A CA 1
ATOM 662 C C . LEU A 1 82 ? 12.503 -0.460 -16.361 1.00 98.44 82 LEU A C 1
ATOM 664 O O . LEU A 1 82 ? 11.412 -0.895 -16.007 1.00 98.44 82 LEU A O 1
ATOM 668 N N . TYR A 1 83 ? 13.207 0.389 -15.604 1.00 97.94 83 TYR A N 1
ATOM 669 C CA . TYR A 1 83 ? 12.761 0.869 -14.289 1.00 97.94 83 TYR A CA 1
ATOM 670 C C . TYR A 1 83 ? 11.610 1.889 -14.369 1.00 97.94 83 TYR A C 1
ATOM 672 O O . TYR A 1 83 ? 11.062 2.284 -13.344 1.00 97.94 83 TYR A O 1
ATOM 680 N N . GLU A 1 84 ? 11.219 2.321 -15.571 1.00 98.19 84 GLU A N 1
ATOM 681 C CA . GLU A 1 84 ? 10.089 3.234 -15.788 1.00 98.19 84 GLU A CA 1
ATOM 682 C C . GLU A 1 84 ? 8.770 2.490 -16.079 1.00 98.19 84 GLU A C 1
ATOM 684 O O . GLU A 1 84 ? 7.749 3.140 -16.291 1.00 98.19 84 GLU A O 1
ATOM 689 N N . ILE A 1 85 ? 8.773 1.147 -16.088 1.00 98.56 85 ILE A N 1
ATOM 690 C CA . ILE A 1 85 ? 7.611 0.326 -16.470 1.00 98.56 85 ILE A CA 1
ATOM 691 C C . ILE A 1 85 ? 6.695 0.026 -15.274 1.00 98.56 85 ILE A C 1
ATOM 693 O O . ILE A 1 85 ? 5.510 0.345 -15.334 1.00 98.56 85 ILE A O 1
ATOM 697 N N . VAL A 1 86 ? 7.225 -0.610 -14.219 1.00 98.25 86 VAL A N 1
ATOM 698 C CA . VAL A 1 86 ? 6.426 -1.166 -13.104 1.00 98.25 86 VAL A CA 1
ATOM 699 C C . VAL A 1 86 ? 6.066 -0.102 -12.067 1.00 98.25 86 VAL A C 1
ATOM 701 O O . VAL A 1 86 ? 4.888 0.110 -11.803 1.00 98.25 86 VAL A O 1
ATOM 704 N N . ALA A 1 87 ? 7.065 0.586 -11.509 1.00 97.19 87 ALA A N 1
ATOM 705 C CA . ALA A 1 87 ? 6.872 1.668 -10.546 1.00 97.19 87 ALA A CA 1
ATOM 706 C C . ALA A 1 87 ? 7.766 2.856 -10.916 1.00 97.19 87 ALA A C 1
ATOM 708 O O . ALA A 1 87 ? 8.927 2.959 -10.510 1.00 97.19 87 ALA A O 1
ATOM 709 N N . ASN A 1 88 ? 7.224 3.781 -11.704 1.00 97.00 88 ASN A N 1
ATOM 710 C CA . ASN A 1 88 ? 7.994 4.883 -12.262 1.00 97.00 88 ASN A CA 1
ATOM 711 C C . ASN A 1 88 ? 8.187 5.989 -11.218 1.00 97.00 88 ASN A C 1
ATOM 713 O O . ASN A 1 88 ? 7.392 6.923 -11.118 1.00 97.00 88 ASN A O 1
ATOM 717 N N . LYS A 1 89 ? 9.286 5.931 -10.461 1.00 94.00 89 LYS A N 1
ATOM 718 C CA . LYS A 1 89 ? 9.590 6.926 -9.416 1.00 94.00 89 LYS A CA 1
ATOM 719 C C . LYS A 1 89 ? 9.878 8.336 -9.966 1.00 94.00 89 LYS A C 1
ATOM 721 O O . LYS A 1 89 ? 9.884 9.292 -9.198 1.00 94.00 89 LYS A O 1
ATOM 726 N N . ARG A 1 90 ? 10.112 8.491 -11.279 1.00 93.31 90 ARG A N 1
ATOM 727 C CA . ARG A 1 90 ? 10.438 9.784 -11.910 1.00 93.31 90 ARG A CA 1
ATOM 728 C C . ARG A 1 90 ? 9.199 10.625 -12.190 1.00 93.31 90 ARG A C 1
ATOM 730 O O . ARG A 1 90 ? 9.195 11.822 -11.926 1.00 93.31 90 ARG A O 1
ATOM 737 N N . THR A 1 91 ? 8.187 10.013 -12.795 1.00 94.62 91 THR A N 1
ATOM 738 C CA . THR A 1 91 ? 6.989 10.723 -13.284 1.00 94.62 91 THR A CA 1
ATOM 739 C C . THR A 1 91 ? 5.692 10.172 -12.711 1.00 94.62 91 THR A C 1
ATOM 741 O O . THR A 1 91 ? 4.658 10.830 -12.792 1.00 94.62 91 THR A O 1
ATOM 744 N N . GLY A 1 92 ? 5.730 8.963 -12.152 1.00 95.94 92 GLY A N 1
ATOM 745 C CA . GLY A 1 92 ? 4.547 8.223 -11.749 1.00 95.94 92 GLY A CA 1
ATOM 746 C C . GLY A 1 92 ? 3.723 7.692 -12.920 1.00 95.94 92 GLY A C 1
ATOM 747 O O . GLY A 1 92 ? 2.599 7.292 -12.673 1.00 95.94 92 GLY A O 1
ATOM 748 N N . ILE A 1 93 ? 4.206 7.699 -14.166 1.00 97.69 93 ILE A N 1
ATOM 749 C CA . ILE A 1 93 ? 3.509 7.082 -15.307 1.00 97.69 93 ILE A CA 1
ATOM 750 C C . ILE A 1 93 ? 4.017 5.643 -15.458 1.00 97.69 93 ILE A C 1
ATOM 752 O O . ILE A 1 93 ? 5.139 5.438 -15.918 1.00 97.69 93 ILE A O 1
ATOM 756 N N . ASP A 1 94 ? 3.208 4.665 -15.059 1.00 98.25 94 ASP A N 1
ATOM 757 C CA . ASP A 1 94 ? 3.561 3.241 -15.009 1.00 98.25 94 ASP A CA 1
ATOM 758 C C . ASP A 1 94 ? 2.332 2.339 -15.205 1.00 98.25 94 ASP A C 1
ATOM 760 O O . ASP A 1 94 ? 1.187 2.796 -15.154 1.00 98.25 94 ASP A O 1
ATOM 764 N N . VAL A 1 95 ? 2.581 1.049 -15.450 1.00 98.31 95 VAL A N 1
ATOM 765 C CA . VAL A 1 95 ? 1.535 0.059 -15.761 1.00 98.31 95 VAL A CA 1
ATOM 766 C C . VAL A 1 95 ? 0.610 -0.241 -14.580 1.00 98.31 95 VAL A C 1
ATOM 768 O O . VAL A 1 95 ? -0.539 -0.609 -14.811 1.00 98.31 95 VAL A O 1
ATOM 771 N N . ASP A 1 96 ? 1.081 -0.043 -13.344 1.00 97.81 96 ASP A N 1
ATOM 772 C CA . ASP A 1 96 ? 0.274 -0.164 -12.122 1.00 97.81 96 ASP A CA 1
ATOM 773 C C . ASP A 1 96 ? -0.968 0.736 -12.204 1.00 97.81 96 ASP A C 1
ATOM 775 O O . ASP A 1 96 ? -2.105 0.269 -12.116 1.00 97.81 96 ASP A O 1
ATOM 779 N N . LYS A 1 97 ? -0.761 2.018 -12.534 1.00 96.75 97 LYS A N 1
ATOM 780 C CA . LYS A 1 97 ? -1.853 2.989 -12.703 1.00 96.75 97 LYS A CA 1
ATOM 781 C C . LYS A 1 97 ? -2.796 2.642 -13.828 1.00 96.75 97 LYS A C 1
ATOM 783 O O . LYS A 1 97 ? -3.997 2.865 -13.720 1.00 96.75 97 LYS A O 1
ATOM 788 N N . TRP A 1 98 ? -2.261 2.121 -14.921 1.00 97.31 98 TRP A N 1
ATOM 789 C CA . TRP A 1 98 ? -3.072 1.801 -16.087 1.00 97.31 98 TRP A CA 1
ATOM 790 C C . TRP A 1 98 ? -4.061 0.678 -15.780 1.00 97.31 98 TRP A C 1
ATOM 792 O O . TRP A 1 98 ? -5.225 0.778 -16.177 1.00 97.31 98 TRP A O 1
ATOM 802 N N . ASP A 1 99 ? -3.613 -0.353 -15.057 1.00 98.25 99 ASP A N 1
ATOM 803 C CA . ASP A 1 99 ? -4.473 -1.456 -14.639 1.00 98.25 99 ASP A CA 1
ATOM 804 C C . ASP A 1 99 ? -5.517 -0.988 -13.627 1.00 98.25 99 ASP A C 1
ATOM 806 O O . ASP A 1 99 ? -6.711 -1.136 -13.897 1.00 98.25 99 ASP A O 1
ATOM 810 N N . TYR A 1 100 ? -5.104 -0.365 -12.513 1.00 96.88 100 TYR A N 1
ATOM 811 C CA . TYR A 1 100 ? -6.075 -0.011 -11.478 1.00 96.88 100 TYR A CA 1
ATOM 812 C C . TYR A 1 100 ? -7.049 1.077 -11.944 1.00 96.88 100 TYR A C 1
ATOM 814 O O . TYR A 1 100 ? -8.215 1.023 -11.577 1.00 96.88 100 TYR A O 1
ATOM 822 N N . PHE A 1 101 ? -6.669 2.008 -12.834 1.00 95.88 101 PHE A N 1
ATOM 823 C CA . PHE A 1 101 ? -7.654 2.922 -13.431 1.00 95.88 101 PHE A CA 1
ATOM 824 C C . PHE A 1 101 ? -8.720 2.167 -14.213 1.00 95.88 101 PHE A C 1
ATOM 826 O O . PHE A 1 101 ? -9.902 2.449 -14.049 1.00 95.88 101 PHE A O 1
ATOM 833 N N . ALA A 1 102 ? -8.334 1.219 -15.070 1.00 96.12 102 ALA A N 1
ATOM 834 C CA . ALA A 1 102 ? -9.295 0.460 -15.861 1.00 96.12 102 ALA A CA 1
ATOM 835 C C . ALA A 1 102 ? -10.170 -0.441 -14.977 1.00 96.12 102 ALA A C 1
ATOM 837 O O . ALA A 1 102 ? -11.393 -0.465 -15.137 1.00 96.12 102 ALA A O 1
ATOM 838 N N . ARG A 1 103 ? -9.544 -1.152 -14.035 1.00 98.06 103 ARG A N 1
ATOM 839 C CA . ARG A 1 103 ? -10.198 -2.073 -13.105 1.00 98.06 103 ARG A CA 1
ATOM 840 C C . ARG A 1 103 ? -11.143 -1.338 -12.164 1.00 98.06 103 ARG A C 1
ATOM 842 O O . ARG A 1 103 ? -12.302 -1.729 -12.063 1.00 98.06 103 ARG A O 1
ATOM 849 N N . ASP A 1 104 ? -10.697 -0.269 -11.521 1.00 97.25 104 ASP A N 1
ATOM 850 C CA . ASP A 1 104 ? -11.507 0.444 -10.535 1.00 97.25 104 ASP A CA 1
ATOM 851 C C . ASP A 1 104 ? -12.650 1.186 -11.214 1.00 97.25 104 ASP A C 1
ATOM 853 O O . ASP A 1 104 ? -13.782 1.098 -10.754 1.00 97.25 104 ASP A O 1
ATOM 857 N N . CYS A 1 105 ? -12.409 1.835 -12.357 1.00 95.19 105 CYS A N 1
ATOM 858 C CA . CYS A 1 105 ? -13.479 2.430 -13.157 1.00 95.19 105 CYS A CA 1
ATOM 859 C C . CYS A 1 105 ? -14.561 1.405 -13.525 1.00 95.19 105 CYS A C 1
ATOM 861 O O . CYS A 1 105 ? -15.749 1.691 -13.375 1.00 95.19 105 CYS A O 1
ATOM 863 N N . HIS A 1 106 ? -14.162 0.198 -13.942 1.00 96.69 106 HIS A N 1
ATOM 864 C CA . HIS A 1 106 ? -15.102 -0.875 -14.257 1.00 96.69 106 HIS A CA 1
ATOM 865 C C . HIS A 1 106 ? -15.972 -1.262 -13.051 1.00 96.69 106 HIS A C 1
ATOM 867 O O . HIS A 1 106 ? -17.195 -1.283 -13.171 1.00 96.69 106 HIS A O 1
ATOM 873 N N . HIS A 1 107 ? -15.365 -1.519 -11.888 1.00 97.81 107 HIS A N 1
ATOM 874 C CA . HIS A 1 107 ? -16.097 -1.965 -10.694 1.00 97.81 107 HIS A CA 1
ATOM 875 C C . HIS A 1 107 ? -16.877 -0.838 -9.998 1.00 97.81 107 HIS A C 1
ATOM 877 O O . HIS A 1 107 ? -17.901 -1.097 -9.372 1.00 97.81 107 HIS A O 1
ATOM 883 N N . LEU A 1 108 ? -16.423 0.413 -10.113 1.00 96.06 108 LEU A N 1
ATOM 884 C CA . LEU A 1 108 ? -17.079 1.587 -9.529 1.00 96.06 108 LEU A CA 1
ATOM 885 C C . LEU A 1 108 ? -18.157 2.193 -10.439 1.00 96.06 108 LEU A C 1
ATOM 887 O O . LEU A 1 108 ? -18.860 3.109 -10.015 1.00 96.06 108 LEU A O 1
ATOM 891 N N . GLY A 1 109 ? -18.270 1.742 -11.693 1.00 94.31 109 GLY A N 1
ATOM 892 C CA . GLY A 1 109 ? -19.171 2.349 -12.677 1.00 94.31 109 GLY A CA 1
ATOM 893 C C . GLY A 1 109 ? -18.759 3.773 -13.072 1.00 94.31 109 GLY A C 1
ATOM 894 O O . GLY A 1 109 ? -19.609 4.616 -13.356 1.00 94.31 109 GLY A O 1
ATOM 895 N N . ILE A 1 110 ? -17.456 4.063 -13.068 1.00 92.00 110 ILE A N 1
ATOM 896 C CA . ILE A 1 110 ? -16.878 5.345 -13.491 1.00 92.00 110 ILE A CA 1
ATOM 897 C C . ILE A 1 110 ? -16.223 5.141 -14.858 1.00 92.00 110 ILE A C 1
ATOM 899 O O . ILE A 1 110 ? -15.647 4.097 -15.132 1.00 92.00 110 ILE A O 1
ATOM 903 N N . GLN A 1 111 ? -16.293 6.127 -15.747 1.00 90.69 111 GLN A N 1
ATOM 904 C CA . GLN A 1 111 ? -15.614 6.032 -17.038 1.00 90.69 111 GLN A CA 1
ATOM 905 C C . GLN A 1 111 ? -14.101 6.258 -16.884 1.00 90.69 111 GLN A C 1
ATOM 907 O O . GLN A 1 111 ? -13.675 7.251 -16.292 1.00 90.69 111 GLN A O 1
ATOM 912 N N . ASN A 1 112 ? -13.286 5.357 -17.445 1.00 91.00 112 ASN A N 1
ATOM 913 C CA . ASN A 1 112 ? -11.849 5.573 -17.614 1.00 91.00 112 ASN A CA 1
ATOM 914 C C . ASN A 1 112 ? -11.587 6.303 -18.939 1.00 91.00 112 ASN A C 1
ATOM 916 O O . ASN A 1 112 ? -11.976 5.811 -19.998 1.00 91.00 112 ASN A O 1
ATOM 920 N N . ASN A 1 113 ? -10.901 7.445 -18.875 1.00 88.56 113 ASN A N 1
ATOM 921 C CA . ASN A 1 113 ? -10.581 8.260 -20.049 1.00 88.56 113 ASN A CA 1
ATOM 922 C C . ASN A 1 113 ? -9.152 8.042 -20.571 1.00 88.56 113 ASN A C 1
ATOM 924 O O . ASN A 1 113 ? -8.806 8.586 -21.614 1.00 88.56 113 ASN A O 1
ATOM 928 N N . PHE A 1 114 ? -8.321 7.255 -19.879 1.00 94.12 114 PHE A N 1
ATOM 929 C CA . PHE A 1 114 ? -6.947 6.989 -20.297 1.00 94.12 114 PHE A CA 1
ATOM 930 C C . PHE A 1 114 ? -6.837 5.717 -21.152 1.00 94.12 114 PHE A C 1
ATOM 932 O O . PHE A 1 114 ? -7.117 4.611 -20.682 1.00 94.12 114 PHE A O 1
ATOM 939 N N . ASP A 1 115 ? -6.361 5.862 -22.393 1.00 94.81 115 ASP A N 1
ATOM 940 C CA . ASP A 1 115 ? -6.085 4.735 -23.293 1.00 94.81 115 ASP A CA 1
ATOM 941 C C . ASP A 1 115 ? -4.606 4.318 -23.221 1.00 94.81 115 ASP A C 1
ATOM 943 O O . ASP A 1 115 ? -3.735 4.833 -23.935 1.00 94.81 115 ASP A O 1
ATOM 947 N N . TYR A 1 116 ? -4.329 3.334 -22.365 1.00 96.62 116 TYR A N 1
ATOM 948 C CA . TYR A 1 116 ? -2.987 2.777 -22.193 1.00 96.62 116 TYR A CA 1
ATOM 949 C C . TYR A 1 116 ? -2.505 1.982 -23.418 1.00 96.62 116 TYR A C 1
ATOM 951 O O . TYR A 1 116 ? -1.306 1.945 -23.696 1.00 96.62 116 TYR A O 1
ATOM 959 N N . LYS A 1 117 ? -3.405 1.356 -24.194 1.00 97.56 117 LYS A N 1
ATOM 960 C CA . LYS A 1 117 ? -3.019 0.581 -25.390 1.00 97.56 117 LYS A CA 1
ATOM 961 C C . LYS A 1 117 ? -2.486 1.513 -26.466 1.00 97.56 117 LYS A C 1
ATOM 963 O O . LYS A 1 117 ? -1.492 1.203 -27.129 1.00 97.56 117 LYS A O 1
ATOM 968 N N . ARG A 1 118 ? -3.135 2.665 -26.623 1.00 97.25 118 ARG A N 1
ATOM 969 C CA . ARG A 1 118 ? -2.659 3.748 -27.478 1.00 97.25 118 ARG A CA 1
ATOM 970 C C . ARG A 1 118 ? -1.318 4.291 -26.990 1.00 97.25 118 ARG A C 1
ATOM 972 O O . ARG A 1 118 ? -0.409 4.417 -27.810 1.00 97.25 118 ARG A O 1
ATOM 979 N N . PHE A 1 119 ? -1.172 4.539 -25.686 1.00 97.69 119 PHE A N 1
ATOM 980 C CA . PHE A 1 119 ? 0.094 4.996 -25.106 1.00 97.69 119 PHE A CA 1
ATOM 981 C C . PHE A 1 119 ? 1.250 4.042 -25.444 1.00 97.69 119 PHE A C 1
ATOM 983 O O . PHE A 1 119 ? 2.258 4.478 -25.997 1.00 97.69 119 PHE A O 1
ATOM 990 N N . ILE A 1 120 ? 1.077 2.732 -25.218 1.00 98.12 120 ILE A N 1
ATOM 991 C CA . ILE A 1 120 ? 2.094 1.705 -25.516 1.00 98.12 120 ILE A CA 1
ATOM 992 C C . ILE A 1 120 ? 2.505 1.734 -26.996 1.00 98.12 120 ILE A C 1
ATOM 994 O O . ILE A 1 120 ? 3.693 1.687 -27.303 1.00 98.12 120 ILE A O 1
ATOM 998 N N . LYS A 1 121 ? 1.548 1.865 -27.927 1.00 98.31 121 LYS A N 1
ATOM 999 C CA . LYS A 1 121 ? 1.837 1.938 -29.374 1.00 98.31 121 LYS A CA 1
ATOM 1000 C C . LYS A 1 121 ? 2.678 3.159 -29.765 1.00 98.31 121 LYS A C 1
ATOM 1002 O O . LYS A 1 121 ? 3.359 3.115 -30.789 1.00 98.31 121 LYS A O 1
ATOM 1007 N N . PHE A 1 122 ? 2.609 4.242 -28.993 1.00 98.12 122 PHE A N 1
ATOM 1008 C CA . PHE A 1 122 ? 3.322 5.494 -29.257 1.00 98.12 122 PHE A CA 1
ATOM 1009 C C . PHE A 1 122 ? 4.521 5.738 -28.333 1.00 98.12 122 PHE A C 1
ATOM 1011 O O . PHE A 1 122 ? 5.189 6.764 -28.479 1.00 98.12 122 PHE A O 1
ATOM 1018 N N . ALA A 1 123 ? 4.825 4.813 -27.425 1.00 98.06 123 ALA A N 1
ATOM 1019 C CA . ALA A 1 123 ? 6.013 4.866 -26.590 1.00 98.06 123 ALA A CA 1
ATOM 1020 C C . ALA A 1 123 ? 7.256 4.435 -27.388 1.00 98.06 123 ALA A C 1
ATOM 1022 O O . ALA A 1 123 ? 7.241 3.448 -28.126 1.00 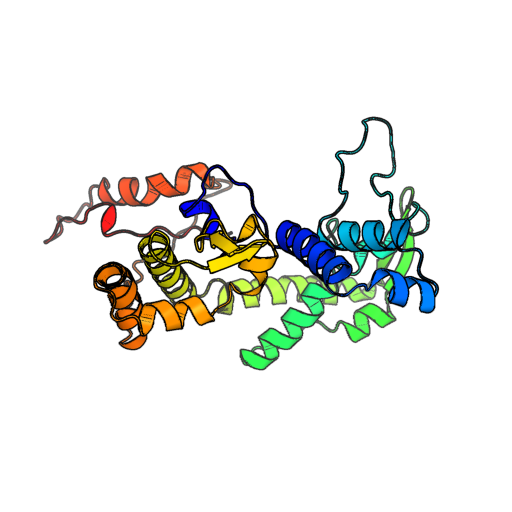98.06 123 ALA A O 1
ATOM 1023 N N . ARG A 1 124 ? 8.359 5.171 -27.237 1.00 98.38 124 ARG A N 1
ATOM 1024 C CA . ARG A 1 124 ? 9.688 4.790 -27.739 1.00 98.38 124 ARG A CA 1
ATOM 1025 C C . ARG A 1 124 ? 10.725 4.962 -26.646 1.00 98.38 124 ARG A C 1
ATOM 1027 O O . ARG A 1 124 ? 10.510 5.715 -25.709 1.00 98.38 124 ARG A O 1
ATOM 1034 N N . VAL A 1 125 ? 11.863 4.295 -26.785 1.00 98.44 125 VAL A N 1
ATOM 1035 C CA . VAL A 1 125 ? 13.025 4.549 -25.931 1.00 98.44 125 VAL A CA 1
ATOM 1036 C C . VAL A 1 125 ? 13.941 5.537 -26.645 1.00 98.44 125 VAL A C 1
ATOM 1038 O O . VAL A 1 125 ? 14.366 5.264 -27.768 1.00 98.44 125 VAL A O 1
ATOM 1041 N N . CYS A 1 126 ? 14.242 6.661 -26.000 1.00 97.81 126 CYS A N 1
ATOM 1042 C CA . CYS A 1 126 ? 15.151 7.686 -26.514 1.00 97.81 126 CYS A CA 1
ATOM 1043 C C . CYS A 1 126 ? 16.264 7.968 -25.500 1.00 97.81 126 CYS A C 1
ATOM 1045 O O . CYS A 1 126 ? 16.107 7.728 -24.302 1.00 97.81 126 CYS A O 1
ATOM 1047 N N . GLU A 1 127 ? 17.385 8.494 -25.981 1.00 96.75 127 GLU A N 1
ATOM 1048 C CA . GLU A 1 127 ? 18.439 9.025 -25.121 1.00 96.75 127 GLU A CA 1
ATOM 1049 C C . GLU A 1 127 ? 18.038 10.419 -24.624 1.00 96.75 127 GLU A C 1
ATOM 1051 O O . GLU A 1 127 ? 17.710 11.302 -25.415 1.00 96.75 127 GLU A O 1
ATOM 1056 N N . VAL A 1 128 ? 17.993 10.593 -23.303 1.00 93.81 128 VAL A N 1
ATOM 1057 C CA . VAL A 1 128 ? 17.624 11.848 -22.640 1.00 93.81 128 VAL A CA 1
ATOM 1058 C C . VAL A 1 128 ? 18.640 12.111 -21.537 1.00 93.81 128 VAL A C 1
ATOM 1060 O O . VAL A 1 128 ? 18.783 11.300 -20.618 1.00 93.81 128 VAL A O 1
ATOM 1063 N N . GLU A 1 129 ? 19.320 13.257 -21.611 1.00 85.94 129 GLU A N 1
ATOM 1064 C CA . GLU A 1 129 ? 20.504 13.561 -20.794 1.00 85.94 129 GLU A CA 1
ATOM 1065 C C . GLU A 1 129 ? 21.561 12.456 -20.965 1.00 85.94 129 GLU A C 1
ATOM 1067 O O . GLU A 1 129 ? 22.120 12.318 -22.044 1.00 85.94 129 GLU A O 1
ATOM 1072 N N . ASN A 1 130 ? 21.794 11.642 -19.929 1.00 80.88 130 ASN A N 1
ATOM 1073 C CA . ASN A 1 130 ? 22.809 10.591 -19.913 1.00 80.88 130 ASN A CA 1
ATOM 1074 C C . ASN A 1 130 ? 22.205 9.180 -19.760 1.00 80.88 130 ASN A C 1
ATOM 1076 O O . ASN A 1 130 ? 22.866 8.309 -19.194 1.00 80.88 130 ASN A O 1
ATOM 1080 N N . GLY A 1 131 ? 20.952 8.935 -20.160 1.00 87.25 131 GLY A N 1
ATOM 1081 C CA . GLY A 1 131 ? 20.319 7.616 -20.031 1.00 87.25 131 GLY A CA 1
ATOM 1082 C C . GLY A 1 131 ? 19.183 7.371 -21.023 1.00 87.25 131 GLY A C 1
ATOM 1083 O O . GLY A 1 131 ? 18.649 8.301 -21.625 1.00 87.25 131 GLY A O 1
ATOM 1084 N N . LYS A 1 132 ? 18.793 6.102 -21.185 1.00 96.38 132 LYS A N 1
ATOM 1085 C CA . LYS A 1 132 ? 17.667 5.709 -22.045 1.00 96.38 132 LYS A CA 1
ATOM 1086 C C . LYS A 1 132 ? 16.354 5.782 -21.269 1.00 96.38 132 LYS A C 1
ATOM 1088 O O . LYS A 1 132 ? 16.228 5.140 -20.228 1.00 96.38 132 LYS A O 1
ATOM 1093 N N . ARG A 1 133 ? 15.376 6.534 -21.769 1.00 97.38 133 ARG A N 1
ATOM 1094 C CA . ARG A 1 133 ? 14.076 6.755 -21.109 1.00 97.38 133 ARG A CA 1
ATOM 1095 C C . ARG A 1 133 ? 12.911 6.442 -22.036 1.00 97.38 133 ARG A C 1
ATOM 1097 O O . ARG A 1 133 ? 13.062 6.505 -23.257 1.00 97.38 133 ARG A O 1
ATOM 1104 N N . ILE A 1 134 ? 11.758 6.120 -21.456 1.00 98.19 134 ILE A N 1
ATOM 1105 C CA . ILE A 1 134 ? 10.504 5.958 -22.187 1.00 98.19 134 ILE A CA 1
ATOM 1106 C C . ILE A 1 134 ? 9.976 7.350 -22.548 1.00 98.19 134 ILE A C 1
ATOM 1108 O O . ILE A 1 134 ? 9.702 8.189 -21.693 1.00 98.19 134 ILE A O 1
ATOM 1112 N N . CYS A 1 135 ? 9.826 7.600 -23.843 1.00 98.00 135 CYS A N 1
ATOM 1113 C CA . CYS A 1 135 ? 9.335 8.843 -24.408 1.00 98.00 135 CYS A CA 1
ATOM 1114 C C . CYS A 1 135 ? 8.023 8.586 -25.160 1.00 98.00 135 CYS A C 1
ATOM 1116 O O . CYS A 1 135 ? 8.025 7.878 -26.175 1.00 98.00 135 CYS A O 1
ATOM 1118 N N . PRO A 1 136 ? 6.899 9.150 -24.694 1.00 97.06 136 PRO A N 1
ATOM 1119 C CA . PRO A 1 136 ? 5.668 9.150 -25.464 1.00 97.06 136 PRO A CA 1
ATOM 1120 C C . PRO A 1 136 ? 5.770 10.122 -26.641 1.00 97.06 136 PRO A C 1
ATOM 1122 O O . PRO A 1 136 ? 6.515 11.103 -26.610 1.00 97.06 136 PRO A O 1
ATOM 1125 N N . ARG A 1 137 ? 4.997 9.857 -27.693 1.00 98.12 137 ARG A N 1
ATOM 1126 C CA . ARG A 1 137 ? 4.870 10.762 -28.837 1.00 98.12 137 ARG A CA 1
ATOM 1127 C C . ARG A 1 137 ? 4.257 12.103 -28.404 1.00 98.12 137 ARG A C 1
ATOM 1129 O O . ARG A 1 137 ? 3.307 12.118 -27.633 1.00 98.12 137 ARG A O 1
ATOM 1136 N N . ASP A 1 138 ? 4.749 13.205 -28.966 1.00 97.38 138 ASP A N 1
ATOM 1137 C CA . ASP A 1 138 ? 4.275 14.584 -28.739 1.00 97.38 138 ASP A CA 1
ATOM 1138 C C . ASP A 1 138 ? 2.743 14.740 -28.662 1.00 97.38 138 ASP A C 1
ATOM 1140 O O . ASP A 1 138 ? 2.217 15.299 -27.701 1.00 97.38 138 ASP A O 1
ATOM 1144 N N . LYS A 1 139 ? 2.010 14.179 -29.628 1.00 96.88 139 LYS A N 1
ATOM 1145 C CA . LYS A 1 139 ? 0.540 14.246 -29.694 1.00 96.88 139 LYS A CA 1
ATOM 1146 C C . LYS A 1 139 ? -0.195 13.532 -28.550 1.00 96.88 139 LYS A C 1
ATOM 1148 O O . LYS A 1 139 ? -1.398 13.717 -28.406 1.00 96.88 139 LYS A O 1
ATOM 1153 N N . GLU A 1 140 ? 0.492 12.712 -27.754 1.00 97.12 140 GLU A N 1
ATOM 1154 C CA . GLU A 1 140 ? -0.085 12.018 -26.593 1.00 97.12 140 GLU A CA 1
ATOM 1155 C C . GLU A 1 140 ? -0.080 12.883 -25.324 1.00 97.12 140 GLU A C 1
ATOM 1157 O O . GLU A 1 140 ? -0.575 12.446 -24.288 1.00 97.12 140 GLU A O 1
ATOM 1162 N N . VAL A 1 141 ? 0.428 14.122 -25.383 1.00 96.69 141 VAL A N 1
ATOM 1163 C CA . VAL A 1 141 ? 0.442 15.032 -24.227 1.00 96.69 141 VAL A CA 1
ATOM 1164 C C . VAL A 1 141 ? -0.954 15.246 -23.629 1.00 96.69 141 VAL A C 1
ATOM 1166 O O . VAL A 1 141 ? -1.093 15.241 -22.410 1.00 96.69 141 VAL A O 1
ATOM 1169 N N . GLY A 1 142 ? -2.000 15.352 -24.460 1.00 95.69 142 GLY A N 1
ATOM 1170 C CA . GLY A 1 142 ? -3.387 15.461 -23.990 1.00 95.69 142 GLY A CA 1
ATOM 1171 C C . GLY A 1 142 ? -3.842 14.221 -23.215 1.00 95.69 142 GLY A C 1
ATOM 1172 O O . GLY A 1 142 ? -4.323 14.342 -22.094 1.00 95.69 142 GLY A O 1
ATOM 1173 N N . ASN A 1 143 ? -3.562 13.029 -23.752 1.00 94.31 143 ASN A N 1
ATOM 1174 C CA . ASN A 1 143 ? -3.870 11.746 -23.109 1.00 94.31 143 ASN A CA 1
ATOM 1175 C C . ASN A 1 143 ? -3.175 11.614 -21.735 1.00 94.31 143 ASN A C 1
ATOM 1177 O O . ASN A 1 143 ? -3.744 11.080 -20.786 1.00 94.31 143 ASN A O 1
ATOM 1181 N N . LEU A 1 144 ? -1.961 12.157 -21.584 1.00 95.81 144 LEU A N 1
ATOM 1182 C CA . LEU A 1 144 ? -1.273 12.209 -20.289 1.00 95.81 144 LEU A CA 1
ATOM 1183 C C . LEU A 1 144 ? -1.940 13.159 -19.286 1.00 95.81 144 LEU A C 1
ATOM 1185 O O . LEU A 1 144 ? -2.036 12.821 -18.106 1.00 95.81 144 LEU A O 1
ATOM 1189 N N . TYR A 1 145 ? -2.421 14.325 -19.723 1.00 95.25 145 TYR A N 1
ATOM 1190 C CA . TYR A 1 145 ? -3.214 15.201 -18.854 1.00 95.25 145 TYR A CA 1
ATOM 1191 C C . TYR A 1 145 ? -4.514 14.517 -18.413 1.00 95.25 145 TYR A C 1
ATOM 1193 O O . TYR A 1 145 ? -4.846 14.553 -17.224 1.00 95.25 145 TYR A O 1
ATOM 1201 N N . ASP A 1 146 ? -5.193 13.826 -19.329 1.00 92.19 146 ASP A N 1
ATOM 1202 C CA . ASP A 1 146 ? -6.403 13.053 -19.030 1.00 92.19 146 ASP A CA 1
ATOM 1203 C C . ASP A 1 146 ? -6.131 11.915 -18.038 1.00 92.19 146 ASP A C 1
ATOM 1205 O O . ASP A 1 146 ? -6.959 11.643 -17.164 1.00 92.19 146 ASP A O 1
ATOM 1209 N N . MET A 1 147 ? -4.945 11.298 -18.093 1.00 95.31 147 MET A N 1
ATOM 1210 C CA . MET A 1 147 ? -4.500 10.304 -17.114 1.00 95.31 147 MET A CA 1
ATOM 1211 C C . MET A 1 147 ? -4.475 10.882 -15.689 1.00 95.31 147 MET A C 1
ATOM 1213 O O . MET A 1 147 ? -5.080 10.325 -14.769 1.00 95.31 147 MET A O 1
ATOM 1217 N N . PHE A 1 148 ? -3.811 12.025 -15.488 1.00 95.25 148 PHE A N 1
ATOM 1218 C CA . PHE A 1 148 ? -3.735 12.664 -14.169 1.00 95.25 148 PHE A CA 1
ATOM 1219 C C . PHE A 1 148 ? -5.084 13.236 -13.718 1.00 95.25 148 PHE A C 1
ATOM 1221 O O . PHE A 1 148 ? -5.401 13.198 -12.525 1.00 95.25 148 PHE A O 1
ATOM 1228 N N . HIS A 1 149 ? -5.906 13.715 -14.655 1.00 92.38 149 HIS A N 1
ATOM 1229 C CA . HIS A 1 149 ? -7.277 14.122 -14.366 1.00 92.38 149 HIS A CA 1
ATOM 1230 C C . HIS A 1 149 ? -8.126 12.937 -13.879 1.00 92.38 149 HIS A C 1
ATOM 1232 O O . HIS A 1 149 ? -8.802 13.047 -12.853 1.00 92.38 149 HIS A O 1
ATOM 1238 N N . THR A 1 150 ? -8.042 11.791 -14.561 1.00 91.81 150 THR A N 1
ATOM 1239 C CA . THR A 1 150 ? -8.729 10.543 -14.187 1.00 91.81 150 THR A CA 1
ATOM 1240 C C . THR A 1 150 ? -8.302 10.092 -12.796 1.00 91.81 150 THR A C 1
ATOM 1242 O O . THR A 1 150 ? -9.160 9.854 -11.945 1.00 91.81 150 THR A O 1
ATOM 1245 N N . ARG A 1 151 ? -6.992 10.098 -12.511 1.00 94.75 151 ARG A N 1
ATOM 1246 C CA . ARG A 1 151 ? -6.463 9.811 -11.171 1.00 94.75 151 ARG A CA 1
ATOM 1247 C C . ARG A 1 151 ? -7.098 10.705 -10.110 1.00 94.75 151 ARG A C 1
ATOM 1249 O O . ARG A 1 151 ? -7.619 10.215 -9.115 1.00 94.75 151 ARG A O 1
ATOM 1256 N N . ASN A 1 152 ? -7.076 12.020 -10.317 1.00 93.56 152 ASN A N 1
ATOM 1257 C CA . ASN A 1 152 ? -7.656 12.969 -9.367 1.00 93.56 152 ASN A CA 1
ATOM 1258 C C . ASN A 1 152 ? -9.168 12.746 -9.173 1.00 93.56 152 ASN A C 1
ATOM 1260 O O . ASN A 1 152 ? -9.668 12.838 -8.053 1.00 93.56 152 ASN A O 1
ATOM 1264 N N . SER A 1 153 ? -9.897 12.420 -10.244 1.00 92.50 153 SER A N 1
ATOM 1265 C CA . SER A 1 153 ? -11.323 12.086 -10.175 1.00 92.50 153 SER A CA 1
ATOM 1266 C C . SER A 1 153 ? -11.575 10.838 -9.321 1.00 92.50 153 SER A C 1
ATOM 1268 O O . SER A 1 153 ? -12.404 10.891 -8.412 1.00 92.50 153 SER A O 1
ATOM 1270 N N . LEU A 1 154 ? -10.822 9.755 -9.544 1.00 94.62 154 LEU A N 1
ATOM 1271 C CA . LEU A 1 154 ? -10.915 8.519 -8.758 1.00 94.62 154 LEU A CA 1
ATOM 1272 C C . LEU A 1 154 ? -10.590 8.756 -7.281 1.00 94.62 154 LEU A C 1
ATOM 1274 O O . LEU A 1 154 ? -11.361 8.354 -6.409 1.00 94.62 154 LEU A O 1
ATOM 1278 N N . HIS A 1 155 ? -9.519 9.500 -6.993 1.00 93.00 155 HIS A N 1
ATOM 1279 C CA . HIS A 1 155 ? -9.171 9.870 -5.623 1.00 93.00 155 HIS A CA 1
ATOM 1280 C C . HIS A 1 155 ? -10.309 10.620 -4.926 1.00 93.00 155 HIS A C 1
ATOM 1282 O O . HIS A 1 155 ? -10.688 10.257 -3.819 1.00 93.00 155 HIS A O 1
ATOM 1288 N N . ARG A 1 156 ? -10.896 11.634 -5.573 1.00 92.00 156 ARG A N 1
ATOM 1289 C CA . ARG A 1 156 ? -11.956 12.452 -4.961 1.00 92.00 156 ARG A CA 1
ATOM 1290 C C . ARG A 1 156 ? -13.294 11.730 -4.829 1.00 92.00 156 ARG A C 1
ATOM 1292 O O . ARG A 1 156 ? -14.031 11.999 -3.886 1.00 92.00 156 ARG A O 1
ATOM 1299 N N . ARG A 1 157 ? -13.652 10.890 -5.801 1.00 92.69 157 ARG A N 1
ATOM 1300 C CA . ARG A 1 157 ? -14.977 10.254 -5.863 1.00 92.69 157 ARG A CA 1
ATOM 1301 C C . ARG A 1 157 ? -15.030 8.919 -5.127 1.00 92.69 157 ARG A C 1
ATOM 1303 O O . ARG A 1 157 ? -16.091 8.587 -4.609 1.00 92.69 157 ARG A O 1
ATOM 1310 N N . ALA A 1 158 ? -13.920 8.184 -5.079 1.00 94.88 158 ALA A N 1
ATOM 1311 C CA . ALA A 1 158 ? -13.868 6.833 -4.534 1.00 94.88 158 ALA A CA 1
ATOM 1312 C C . ALA A 1 158 ? -12.863 6.706 -3.382 1.00 94.88 158 ALA A C 1
ATOM 1314 O O . ALA A 1 158 ? -13.281 6.523 -2.242 1.00 94.88 158 ALA A O 1
ATOM 1315 N N . TYR A 1 159 ? -11.558 6.851 -3.640 1.00 93.56 159 TYR A N 1
ATOM 1316 C CA . TYR A 1 159 ? -10.531 6.478 -2.650 1.00 93.56 159 TYR A CA 1
ATOM 1317 C C . TYR A 1 159 ? -10.523 7.348 -1.390 1.00 93.56 159 TYR A C 1
ATOM 1319 O O . TYR A 1 159 ? -10.128 6.878 -0.333 1.00 93.56 159 TYR A O 1
ATOM 1327 N N . GLN A 1 160 ? -10.933 8.613 -1.505 1.00 94.69 160 GLN A N 1
ATOM 1328 C CA . GLN A 1 160 ? -11.098 9.550 -0.388 1.00 94.69 160 GLN A CA 1
ATOM 1329 C C . GLN A 1 160 ? -12.577 9.831 -0.109 1.00 94.69 160 GLN A C 1
ATOM 1331 O O . GLN A 1 160 ? -12.941 10.887 0.410 1.00 94.69 160 GLN A O 1
ATOM 1336 N N . HIS A 1 161 ? -13.470 8.915 -0.494 1.00 96.38 161 HIS A N 1
ATOM 1337 C CA . HIS A 1 161 ? -14.879 9.077 -0.187 1.00 96.38 161 HIS A CA 1
ATOM 1338 C C . HIS A 1 161 ? -15.065 9.083 1.334 1.00 96.38 161 HIS A C 1
ATOM 1340 O O . HIS A 1 161 ? -14.760 8.103 2.010 1.00 96.38 161 HIS A O 1
ATOM 1346 N N . LYS A 1 162 ? -15.629 10.172 1.867 1.00 96.19 162 LYS A N 1
ATOM 1347 C CA . LYS A 1 162 ? -15.777 10.416 3.313 1.00 96.19 162 LYS A CA 1
ATOM 1348 C C . LYS A 1 162 ? -16.311 9.222 4.112 1.00 96.19 162 LYS A C 1
ATOM 1350 O O . LYS A 1 162 ? -15.801 8.922 5.183 1.00 96.19 162 LYS A O 1
ATOM 1355 N N . ILE A 1 163 ? -17.312 8.509 3.587 1.00 97.38 163 ILE A N 1
ATOM 1356 C CA . ILE A 1 163 ? -17.881 7.344 4.280 1.00 97.38 163 ILE A CA 1
ATOM 1357 C C . ILE A 1 163 ? -16.940 6.135 4.219 1.00 97.38 163 ILE A C 1
ATOM 1359 O O . ILE A 1 163 ? -16.872 5.385 5.185 1.00 97.38 163 ILE A O 1
ATOM 1363 N N . GLY A 1 164 ? -16.198 5.968 3.120 1.00 97.50 164 GLY A N 1
ATOM 1364 C CA . GLY A 1 164 ? -15.161 4.939 3.011 1.00 97.50 164 GLY A CA 1
ATOM 1365 C C . GLY A 1 164 ? -14.047 5.180 4.027 1.00 97.50 164 GLY A C 1
ATOM 1366 O O . GLY A 1 164 ? -13.748 4.295 4.818 1.00 97.50 164 GLY A O 1
ATOM 1367 N N . ASN A 1 165 ? -13.538 6.414 4.110 1.00 97.19 165 ASN A N 1
ATOM 1368 C CA . ASN A 1 165 ? -12.515 6.788 5.092 1.00 97.19 165 ASN A CA 1
ATOM 1369 C C . ASN A 1 165 ? -12.981 6.598 6.548 1.00 97.19 165 ASN A C 1
ATOM 1371 O O . ASN A 1 165 ? -12.197 6.162 7.393 1.00 97.19 165 ASN A O 1
ATOM 1375 N N . ILE A 1 166 ? -14.251 6.897 6.853 1.00 97.94 166 ILE A N 1
ATOM 1376 C CA . ILE A 1 166 ? -14.834 6.649 8.182 1.00 97.94 166 ILE A CA 1
ATOM 1377 C C . ILE A 1 166 ? -14.853 5.149 8.497 1.00 97.94 166 ILE A C 1
ATOM 1379 O O . ILE A 1 166 ? -14.461 4.765 9.596 1.00 97.94 166 ILE A O 1
ATOM 1383 N N . ILE A 1 167 ? -15.262 4.303 7.547 1.00 98.44 167 ILE A N 1
ATOM 1384 C CA . ILE A 1 167 ? -15.270 2.843 7.720 1.00 98.44 167 ILE A CA 1
ATOM 1385 C C . ILE A 1 167 ? -13.843 2.322 7.921 1.00 98.44 167 ILE A C 1
ATOM 1387 O O . ILE A 1 167 ? -13.601 1.621 8.897 1.00 98.44 167 ILE A O 1
ATOM 1391 N N . ASP A 1 168 ? -12.886 2.735 7.087 1.00 98.19 168 ASP A N 1
ATOM 1392 C CA . ASP A 1 168 ? -11.463 2.400 7.241 1.00 98.19 168 ASP A CA 1
ATOM 1393 C C . ASP A 1 168 ? -10.926 2.784 8.627 1.00 98.19 168 ASP A C 1
ATOM 1395 O O . ASP A 1 168 ? -10.142 2.049 9.234 1.00 98.19 168 ASP A O 1
ATOM 1399 N N . THR A 1 169 ? -11.354 3.936 9.148 1.00 97.75 169 THR A N 1
ATOM 1400 C CA . THR A 1 169 ? -10.974 4.404 10.486 1.00 97.75 169 THR A CA 1
ATOM 1401 C C . THR A 1 169 ? -11.608 3.546 11.580 1.00 97.75 169 THR A C 1
ATOM 1403 O O . THR A 1 169 ? -10.926 3.173 12.530 1.00 97.75 169 THR A O 1
ATOM 1406 N N . MET A 1 170 ? -12.883 3.169 11.442 1.00 98.56 170 MET A N 1
ATOM 1407 C CA . MET A 1 170 ? -13.546 2.254 12.378 1.00 98.56 170 MET A CA 1
ATOM 1408 C C . MET A 1 170 ? -12.882 0.871 12.388 1.00 98.56 170 MET A C 1
ATOM 1410 O O . MET A 1 170 ? -12.614 0.343 13.464 1.00 98.56 170 MET A O 1
ATOM 1414 N N . ILE A 1 171 ? -12.552 0.312 11.219 1.00 98.81 171 ILE A N 1
ATOM 1415 C CA . ILE A 1 171 ? -11.831 -0.968 11.116 1.00 98.81 171 ILE A CA 1
ATOM 1416 C C . ILE A 1 171 ? -10.451 -0.848 11.768 1.00 98.81 171 ILE A C 1
ATOM 1418 O O . ILE A 1 171 ? -10.069 -1.704 12.559 1.00 98.81 171 ILE A O 1
ATOM 1422 N N . THR A 1 172 ? -9.736 0.253 11.521 1.00 98.50 172 THR A N 1
ATOM 1423 C CA . THR A 1 172 ? -8.444 0.525 12.167 1.00 98.50 172 THR A CA 1
ATOM 1424 C C . THR A 1 172 ? -8.572 0.569 13.694 1.00 98.50 172 THR A C 1
ATOM 1426 O O . THR A 1 172 ? -7.775 -0.057 14.388 1.00 98.50 172 THR A O 1
ATOM 1429 N N . ASN A 1 173 ? -9.591 1.248 14.232 1.00 98.06 173 ASN A N 1
ATOM 1430 C CA . ASN A 1 173 ? -9.842 1.308 15.675 1.00 98.06 173 ASN A CA 1
ATOM 1431 C C . ASN A 1 173 ? -10.166 -0.072 16.263 1.00 98.06 173 ASN A C 1
ATOM 1433 O O . ASN A 1 173 ? -9.698 -0.396 17.354 1.00 98.06 173 ASN A O 1
ATOM 1437 N N . ALA A 1 174 ? -10.939 -0.891 15.545 1.00 98.69 174 ALA A N 1
ATOM 1438 C CA . ALA A 1 174 ? -11.202 -2.269 15.944 1.00 98.69 174 ALA A CA 1
ATOM 1439 C C . ALA A 1 174 ? -9.910 -3.101 15.955 1.00 98.69 174 ALA A C 1
ATOM 1441 O O . ALA A 1 174 ? -9.651 -3.802 16.928 1.00 98.69 174 ALA A O 1
ATOM 1442 N N . PHE A 1 175 ? -9.063 -2.972 14.929 1.00 98.75 175 PHE A N 1
ATOM 1443 C CA . PHE A 1 175 ? -7.792 -3.696 14.847 1.00 98.75 175 PHE A CA 1
ATOM 1444 C C . PHE A 1 175 ? -6.833 -3.286 15.965 1.00 98.75 175 PHE A C 1
ATOM 1446 O O . PHE A 1 175 ? -6.224 -4.156 16.569 1.00 98.75 175 PHE A O 1
ATOM 1453 N N . LEU A 1 176 ? -6.745 -1.997 16.310 1.00 98.56 176 LEU A N 1
ATOM 1454 C CA . LEU A 1 176 ? -5.925 -1.527 17.437 1.00 98.56 176 LEU A CA 1
ATOM 1455 C C . LEU A 1 176 ? -6.373 -2.129 18.776 1.00 98.56 176 LEU A C 1
ATOM 1457 O O . LEU A 1 176 ? -5.538 -2.473 19.605 1.00 98.56 176 LEU A O 1
ATOM 1461 N N . LYS A 1 177 ? -7.687 -2.275 18.984 1.00 98.56 177 LYS A N 1
ATOM 1462 C CA . LYS A 1 177 ? -8.245 -2.897 20.194 1.00 98.56 177 LYS A CA 1
ATOM 1463 C C . LYS A 1 177 ? -8.088 -4.419 20.207 1.00 98.56 177 LYS A C 1
ATOM 1465 O O . LYS A 1 177 ? -7.985 -5.001 21.279 1.00 98.56 177 LYS A O 1
ATOM 1470 N N . ALA A 1 178 ? -8.074 -5.053 19.037 1.00 98.62 178 ALA A N 1
ATOM 1471 C CA . ALA A 1 178 ? -7.891 -6.494 18.894 1.00 98.62 178 ALA A CA 1
ATOM 1472 C C . ALA A 1 178 ? -6.417 -6.934 18.905 1.00 98.62 178 ALA A C 1
ATOM 1474 O O . ALA A 1 178 ? -6.137 -8.085 19.238 1.00 98.62 178 ALA A O 1
ATOM 1475 N N . ASP A 1 179 ? -5.487 -6.037 18.555 1.00 98.62 179 ASP A N 1
ATOM 1476 C CA . ASP A 1 179 ? -4.062 -6.334 18.365 1.00 98.62 179 ASP A CA 1
ATOM 1477 C C . ASP A 1 179 ? -3.431 -7.132 19.520 1.00 98.62 179 ASP A C 1
ATOM 1479 O O . ASP A 1 179 ? -2.796 -8.138 19.224 1.00 98.62 179 ASP A O 1
ATOM 1483 N N . PRO A 1 180 ? -3.662 -6.814 20.816 1.00 98.44 180 PRO A N 1
ATOM 148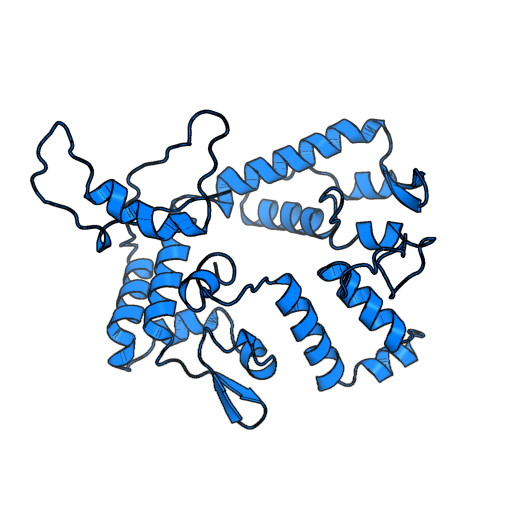4 C CA . PRO A 1 180 ? -3.050 -7.557 21.924 1.00 98.44 180 PRO A CA 1
ATOM 1485 C C . PRO A 1 180 ? -3.537 -9.004 22.090 1.00 98.44 180 PRO A C 1
ATOM 1487 O O . PRO A 1 180 ? -2.963 -9.751 22.882 1.00 98.44 180 PRO A O 1
ATOM 1490 N N . TYR A 1 181 ? -4.628 -9.388 21.421 1.00 98.38 181 TYR A N 1
ATOM 1491 C CA . TYR A 1 181 ? -5.332 -10.652 21.664 1.00 98.38 181 TYR A CA 1
ATOM 1492 C C . TYR A 1 181 ? -5.346 -11.581 20.451 1.00 98.38 181 TYR A C 1
ATOM 1494 O O . TYR A 1 181 ? -5.451 -12.793 20.619 1.00 98.38 181 TYR A O 1
ATOM 1502 N N . ILE A 1 182 ? -5.247 -11.031 19.240 1.00 98.19 182 ILE A N 1
ATOM 1503 C CA . ILE A 1 182 ? -5.163 -11.824 18.014 1.00 98.19 182 ILE A CA 1
ATOM 1504 C C . ILE A 1 182 ? -3.736 -12.346 17.852 1.00 98.19 182 ILE A C 1
ATOM 1506 O O . ILE A 1 182 ? -2.777 -11.572 17.846 1.00 98.19 182 ILE A O 1
ATOM 1510 N N . GLU A 1 183 ? -3.610 -13.663 17.696 1.00 98.31 183 GLU A N 1
ATOM 1511 C CA . GLU A 1 183 ? -2.337 -14.347 17.497 1.00 98.31 183 GLU A CA 1
ATOM 1512 C C . GLU A 1 183 ? -2.257 -14.993 16.113 1.00 98.31 183 GLU A C 1
ATOM 1514 O O . GLU A 1 183 ? -2.976 -15.936 15.783 1.00 98.31 183 GLU A O 1
ATOM 1519 N N . ILE A 1 184 ? -1.285 -14.555 15.327 1.00 98.69 184 ILE A N 1
ATOM 1520 C CA . ILE A 1 184 ? -0.953 -15.101 14.020 1.00 98.69 184 ILE A CA 1
ATOM 1521 C C . ILE A 1 184 ? 0.322 -15.917 14.190 1.00 98.69 184 ILE A C 1
ATOM 1523 O O . ILE A 1 184 ? 1.362 -15.414 14.610 1.00 98.69 184 ILE A O 1
ATOM 1527 N N . THR A 1 185 ? 0.246 -17.213 13.902 1.00 98.69 185 THR A N 1
ATOM 1528 C CA . THR A 1 185 ? 1.425 -18.085 14.011 1.00 98.69 185 THR A CA 1
ATOM 1529 C C . THR A 1 185 ? 2.377 -17.776 12.857 1.00 98.69 185 THR A C 1
ATOM 1531 O O . THR A 1 185 ? 1.922 -17.697 11.725 1.00 98.69 185 THR A O 1
ATOM 1534 N N . GLY A 1 186 ? 3.666 -17.611 13.105 1.00 98.50 186 GLY A N 1
ATOM 1535 C CA . GLY A 1 186 ? 4.706 -17.390 12.102 1.00 98.50 186 GLY A CA 1
ATOM 1536 C C . GLY A 1 186 ? 5.705 -18.539 12.048 1.00 98.50 186 GLY A C 1
ATOM 1537 O O . GLY A 1 186 ? 5.409 -19.652 12.501 1.00 98.50 186 GLY A O 1
ATOM 1538 N N . ALA A 1 187 ? 6.895 -18.241 11.533 1.00 97.69 187 ALA A N 1
ATOM 1539 C CA . ALA A 1 187 ? 7.988 -19.200 11.437 1.00 97.69 187 ALA A CA 1
ATOM 1540 C C . ALA A 1 187 ? 8.327 -19.836 12.795 1.00 97.69 187 ALA A C 1
ATOM 1542 O O . ALA A 1 187 ? 8.284 -19.193 13.849 1.00 97.69 187 ALA A O 1
ATOM 1543 N N . GLU A 1 188 ? 8.660 -21.130 12.767 1.00 96.50 188 GLU A N 1
ATOM 1544 C CA . GLU A 1 188 ? 9.008 -21.930 13.955 1.00 96.50 188 GLU A CA 1
ATOM 1545 C C . GLU A 1 188 ? 7.903 -21.959 15.035 1.00 96.50 188 GLU A C 1
ATOM 1547 O O . GLU A 1 188 ? 8.169 -22.244 16.202 1.00 96.50 188 GLU A O 1
ATOM 1552 N N . GLY A 1 189 ? 6.652 -21.652 14.669 1.00 97.06 189 GLY A N 1
ATOM 1553 C CA . GLY A 1 189 ? 5.521 -21.628 15.598 1.00 97.06 189 GLY A CA 1
ATOM 1554 C C . GLY A 1 189 ? 5.447 -20.383 16.490 1.00 97.06 189 GLY A C 1
ATOM 1555 O O . GLY A 1 189 ? 4.604 -20.338 17.389 1.00 97.06 189 GLY A O 1
ATOM 1556 N N . LYS A 1 190 ? 6.290 -19.366 16.257 1.00 98.38 190 LYS A N 1
ATOM 1557 C CA . LYS A 1 190 ? 6.266 -18.097 17.005 1.00 98.38 190 LYS A CA 1
ATOM 1558 C C . LYS A 1 190 ? 4.931 -17.377 16.816 1.00 98.38 190 LYS A C 1
ATOM 1560 O O . LYS A 1 190 ? 4.322 -17.459 15.755 1.00 98.38 190 LYS A O 1
ATOM 1565 N N . LYS A 1 191 ? 4.458 -16.677 17.846 1.00 98.44 191 LYS A N 1
ATOM 1566 C CA . LYS A 1 191 ? 3.197 -15.924 17.803 1.00 98.44 191 LYS A CA 1
ATOM 1567 C C . LYS A 1 191 ? 3.473 -14.452 17.522 1.00 98.44 191 LYS A C 1
ATOM 1569 O O . LYS A 1 191 ? 4.340 -13.856 18.156 1.00 98.44 191 LYS A O 1
ATOM 1574 N N . TYR A 1 192 ? 2.724 -13.895 16.582 1.00 98.69 192 TYR A N 1
ATOM 1575 C CA . TYR A 1 192 ? 2.746 -12.491 16.193 1.00 98.69 192 TYR A CA 1
ATOM 1576 C C . TYR A 1 192 ? 1.355 -11.887 16.375 1.00 98.69 192 TYR A C 1
ATOM 1578 O O . TYR A 1 192 ? 0.358 -12.601 16.367 1.00 98.69 192 TYR A O 1
ATOM 1586 N N . HIS A 1 193 ? 1.290 -10.570 16.499 1.00 98.62 193 HIS A N 1
ATOM 1587 C CA . HIS A 1 193 ? 0.048 -9.804 16.497 1.00 98.62 193 HIS A CA 1
ATOM 1588 C C . HIS A 1 193 ? -0.186 -9.187 15.115 1.00 98.62 193 HIS A C 1
ATOM 1590 O O . HIS A 1 193 ? 0.677 -9.267 14.236 1.00 98.62 193 HIS A O 1
ATOM 1596 N N . ILE A 1 194 ? -1.334 -8.536 14.913 1.00 98.69 194 ILE A N 1
ATOM 1597 C CA . ILE A 1 194 ? -1.674 -7.874 13.642 1.00 98.69 194 ILE A CA 1
ATOM 1598 C C . ILE A 1 194 ? -0.580 -6.849 13.277 1.00 98.69 194 ILE A C 1
ATOM 1600 O O . ILE A 1 194 ? -0.152 -6.760 12.125 1.00 98.69 194 ILE A O 1
ATOM 1604 N N . SER A 1 195 ? -0.082 -6.105 14.266 1.00 98.50 195 SER A N 1
ATOM 1605 C CA . SER A 1 195 ? 0.940 -5.067 14.118 1.00 98.50 195 SER A CA 1
ATOM 1606 C C . SER A 1 195 ? 2.370 -5.592 13.934 1.00 98.50 195 SER A C 1
ATOM 1608 O O . SER A 1 195 ? 3.197 -4.910 13.319 1.00 98.50 195 SER A O 1
ATOM 1610 N N . THR A 1 196 ? 2.683 -6.789 14.440 1.00 98.50 196 THR A N 1
ATOM 1611 C CA . THR A 1 196 ? 4.034 -7.379 14.379 1.00 98.50 196 THR A CA 1
ATOM 1612 C C . THR A 1 196 ? 4.187 -8.446 13.303 1.00 98.50 196 THR A C 1
ATOM 1614 O O . THR A 1 196 ? 5.313 -8.781 12.954 1.00 98.50 196 THR A O 1
ATOM 1617 N N . ALA A 1 197 ? 3.096 -8.922 12.696 1.00 98.50 197 ALA A N 1
ATOM 1618 C CA . ALA A 1 197 ? 3.151 -9.884 11.595 1.00 98.50 197 ALA A CA 1
ATOM 1619 C C . ALA A 1 197 ? 3.957 -9.375 10.387 1.00 98.50 197 ALA A C 1
ATOM 1621 O O . ALA A 1 197 ? 4.507 -10.182 9.653 1.00 98.50 197 ALA A O 1
ATOM 1622 N N . ILE A 1 198 ? 4.098 -8.057 10.196 1.00 98.38 198 ILE A N 1
ATOM 1623 C CA . ILE A 1 198 ? 4.965 -7.482 9.148 1.00 98.38 198 ILE A CA 1
ATOM 1624 C C . ILE A 1 198 ? 6.453 -7.846 9.311 1.00 98.38 198 ILE A C 1
ATOM 1626 O O . ILE A 1 198 ? 7.207 -7.755 8.345 1.00 98.38 198 ILE A O 1
ATOM 1630 N N . ASP A 1 199 ? 6.871 -8.269 10.508 1.00 98.25 199 ASP A N 1
ATOM 1631 C CA . ASP A 1 199 ? 8.256 -8.640 10.814 1.00 98.25 199 ASP A CA 1
ATOM 1632 C C . ASP A 1 199 ? 8.570 -10.105 10.436 1.00 98.25 199 ASP A C 1
ATOM 1634 O O . ASP A 1 199 ? 9.738 -10.492 10.421 1.00 98.25 199 ASP A O 1
ATOM 1638 N N . ASP A 1 200 ? 7.557 -10.920 10.106 1.00 98.69 200 ASP A N 1
ATOM 1639 C CA . ASP A 1 200 ? 7.706 -12.324 9.703 1.00 98.69 200 ASP A CA 1
ATOM 1640 C C . ASP A 1 200 ? 6.798 -12.669 8.518 1.00 98.69 200 ASP A C 1
ATOM 1642 O O . ASP A 1 200 ? 5.575 -12.644 8.613 1.00 98.69 200 ASP A O 1
ATOM 1646 N N . MET A 1 201 ? 7.386 -13.028 7.375 1.00 98.62 201 MET A N 1
ATOM 1647 C CA . MET A 1 201 ? 6.612 -13.242 6.144 1.00 98.62 201 MET A CA 1
ATOM 1648 C C . MET A 1 201 ? 5.740 -14.502 6.170 1.00 98.62 201 MET A C 1
ATOM 1650 O O . MET A 1 201 ? 4.752 -14.558 5.438 1.00 98.62 201 MET A O 1
ATOM 1654 N N . GLU A 1 202 ? 6.030 -15.478 7.034 1.00 98.69 202 GLU A N 1
ATOM 1655 C CA . GLU A 1 202 ? 5.146 -16.632 7.220 1.00 98.69 202 GLU A CA 1
ATOM 1656 C C . GLU A 1 202 ? 3.871 -16.237 7.984 1.00 98.69 202 GLU A C 1
ATOM 1658 O O . GLU A 1 202 ? 2.767 -16.615 7.582 1.00 98.69 202 GLU A O 1
ATOM 1663 N N . ALA A 1 203 ? 3.993 -15.418 9.034 1.00 98.69 203 ALA A N 1
ATOM 1664 C CA . ALA A 1 203 ? 2.849 -14.796 9.698 1.00 98.69 203 ALA A CA 1
ATOM 1665 C C . ALA A 1 203 ? 2.104 -13.842 8.750 1.00 98.69 203 ALA A C 1
ATOM 1667 O O . ALA A 1 203 ? 0.886 -13.950 8.602 1.00 98.69 203 ALA A O 1
ATOM 1668 N N . PHE A 1 204 ? 2.822 -12.955 8.052 1.00 98.69 204 PHE A N 1
ATOM 1669 C CA . PHE A 1 204 ? 2.229 -11.962 7.152 1.00 98.69 204 PHE A CA 1
ATOM 1670 C C . PHE A 1 204 ? 1.435 -12.594 6.004 1.00 98.69 204 PHE A C 1
ATOM 1672 O O . PHE A 1 204 ? 0.402 -12.062 5.616 1.00 98.69 204 PHE A O 1
ATOM 1679 N N . THR A 1 205 ? 1.848 -13.767 5.514 1.00 98.75 205 THR A N 1
ATOM 1680 C CA . THR A 1 205 ? 1.102 -14.535 4.496 1.00 98.75 205 THR A CA 1
ATOM 1681 C C . THR A 1 205 ? -0.325 -14.875 4.949 1.00 98.75 205 THR A C 1
ATOM 1683 O O . THR A 1 205 ? -1.232 -14.976 4.125 1.00 98.75 205 THR A O 1
ATOM 1686 N N . LYS A 1 206 ? -0.542 -15.043 6.258 1.00 98.69 206 LYS A N 1
ATOM 1687 C CA . LYS A 1 206 ? -1.850 -15.366 6.851 1.00 98.69 206 LYS A CA 1
ATOM 1688 C C . LYS A 1 206 ? -2.630 -14.126 7.290 1.00 98.69 206 LYS A C 1
ATOM 1690 O O . LYS A 1 206 ? -3.809 -14.239 7.618 1.00 98.69 206 LYS A O 1
ATOM 1695 N N . LEU A 1 207 ? -2.002 -12.950 7.274 1.00 98.75 207 LEU A N 1
ATOM 1696 C CA . LEU A 1 207 ? -2.647 -11.687 7.604 1.00 98.75 207 LEU A CA 1
ATOM 1697 C C . LEU A 1 207 ? -3.385 -11.136 6.378 1.00 98.75 207 LEU A C 1
ATOM 1699 O O . LEU A 1 207 ? -2.792 -10.556 5.474 1.00 98.75 207 LEU A O 1
ATOM 1703 N N . THR A 1 208 ? -4.702 -11.319 6.362 1.00 98.62 208 THR A N 1
ATOM 1704 C CA . THR A 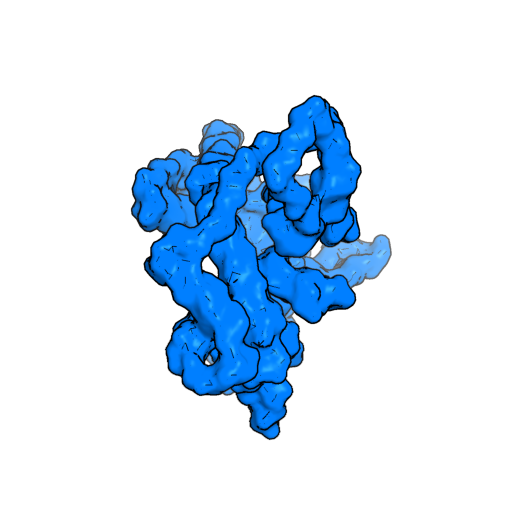1 208 ? -5.597 -10.890 5.277 1.00 98.62 208 THR A CA 1
ATOM 1705 C C . THR A 1 208 ? -6.865 -10.257 5.851 1.00 98.62 208 THR A C 1
ATOM 1707 O O . THR A 1 208 ? -7.043 -10.191 7.071 1.00 98.62 208 THR A O 1
ATOM 1710 N N . ASP A 1 209 ? -7.792 -9.860 4.978 1.00 98.50 209 ASP A N 1
ATOM 1711 C CA . ASP A 1 209 ? -9.124 -9.364 5.343 1.00 98.50 209 ASP A CA 1
ATOM 1712 C C . ASP A 1 209 ? -9.904 -10.330 6.260 1.00 98.50 209 ASP A C 1
ATOM 1714 O O . ASP A 1 209 ? -10.820 -9.900 6.958 1.00 98.50 209 ASP A O 1
ATOM 1718 N N . ASN A 1 210 ? -9.511 -11.611 6.336 1.00 98.56 210 ASN A N 1
ATOM 1719 C CA . ASN A 1 210 ? -10.065 -12.583 7.283 1.00 98.56 210 ASN A CA 1
ATOM 1720 C C . ASN A 1 210 ? -10.081 -12.079 8.736 1.00 98.56 210 ASN A C 1
ATOM 1722 O O . ASN A 1 210 ? -11.031 -12.372 9.457 1.00 98.56 210 ASN A O 1
ATOM 1726 N N . ILE A 1 211 ? -9.086 -11.287 9.157 1.00 98.56 211 ILE A N 1
ATOM 1727 C CA . ILE A 1 211 ? -9.015 -10.737 10.523 1.00 98.56 211 ILE A CA 1
ATOM 1728 C C . ILE A 1 211 ? -10.269 -9.930 10.883 1.00 98.56 211 ILE A C 1
ATOM 1730 O O . ILE A 1 211 ? -10.705 -9.950 12.033 1.00 98.56 211 ILE A O 1
ATOM 1734 N N . PHE A 1 212 ? -10.897 -9.263 9.909 1.00 98.69 212 PHE A N 1
ATOM 1735 C CA . PHE A 1 212 ? -12.171 -8.583 10.135 1.00 98.69 212 PHE A CA 1
ATOM 1736 C C . PHE A 1 212 ? -13.244 -9.563 10.631 1.00 98.69 212 PHE A C 1
ATOM 1738 O O . PHE A 1 212 ? -13.898 -9.307 11.642 1.00 98.69 212 PHE A O 1
ATOM 1745 N N . LEU A 1 213 ? -13.408 -10.695 9.942 1.00 98.69 213 LEU A N 1
ATOM 1746 C CA . LEU A 1 213 ? -14.413 -11.705 10.282 1.00 98.69 213 LEU A CA 1
ATOM 1747 C C . LEU A 1 213 ? -14.040 -12.473 11.551 1.00 98.69 213 LEU A C 1
ATOM 1749 O O . LEU A 1 213 ? -14.916 -12.781 1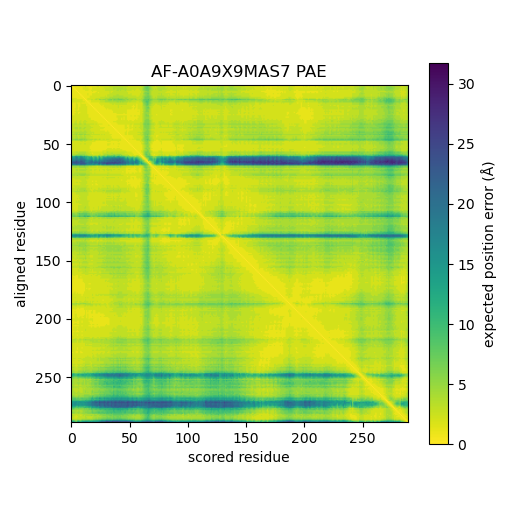2.354 1.00 98.69 213 LEU A O 1
ATOM 1753 N N . GLU A 1 214 ? -12.752 -12.732 11.766 1.00 98.62 214 GLU A N 1
ATOM 1754 C CA . GLU A 1 214 ? -12.249 -13.376 12.980 1.00 98.62 214 GLU A CA 1
ATOM 1755 C C . GLU A 1 214 ? -12.598 -12.567 14.236 1.00 98.62 214 GLU A C 1
ATOM 1757 O O . GLU A 1 214 ? -13.133 -13.115 15.200 1.00 98.62 214 GLU A O 1
ATOM 1762 N N . ILE A 1 215 ? -12.397 -11.245 14.202 1.00 98.69 215 ILE A N 1
ATOM 1763 C CA . ILE A 1 215 ? -12.812 -10.352 15.292 1.00 98.69 215 ILE A CA 1
ATOM 1764 C C . ILE A 1 215 ? -14.340 -10.334 15.408 1.00 98.69 215 ILE A C 1
ATOM 1766 O O . ILE A 1 215 ? -14.875 -10.464 16.513 1.00 98.69 215 ILE A O 1
ATOM 1770 N N . LEU A 1 216 ? -15.052 -10.185 14.287 1.00 98.62 216 LEU A N 1
ATOM 1771 C CA . LEU A 1 216 ? -16.508 -10.044 14.268 1.00 98.62 216 LEU A CA 1
ATOM 1772 C C . LEU A 1 216 ? -17.228 -11.266 14.857 1.00 98.62 216 LEU A C 1
ATOM 1774 O O . LEU A 1 216 ? -18.210 -11.109 15.583 1.00 98.62 216 LEU A O 1
ATOM 1778 N N . TYR A 1 217 ? -16.729 -12.468 14.569 1.00 98.50 217 TYR A N 1
ATOM 1779 C CA . TYR A 1 217 ? -17.314 -13.735 15.015 1.00 98.50 217 TYR A CA 1
ATOM 1780 C C . TYR A 1 217 ? -16.656 -14.315 16.271 1.00 98.50 217 TYR A C 1
ATOM 1782 O O . TYR A 1 217 ? -17.039 -15.395 16.721 1.00 98.50 217 TYR A O 1
ATOM 1790 N N . SER A 1 218 ? -15.700 -13.602 16.870 1.00 98.12 218 SER A N 1
ATOM 1791 C CA . SER A 1 218 ? -15.100 -14.005 18.140 1.00 98.12 218 SER A CA 1
ATOM 1792 C C . SER A 1 218 ? -16.138 -14.068 19.267 1.00 98.12 218 SER A C 1
ATOM 1794 O O . SER A 1 218 ? -17.036 -13.230 19.367 1.00 98.12 218 SER A O 1
ATOM 1796 N N . SER A 1 219 ? -15.981 -15.044 20.161 1.00 97.56 219 SER A N 1
ATOM 1797 C CA . SER A 1 219 ? -16.730 -15.141 21.421 1.00 97.56 219 SER A CA 1
ATOM 1798 C C . SER A 1 219 ? -15.888 -14.780 22.647 1.00 97.56 219 SER A C 1
ATOM 1800 O O . SER A 1 219 ? -16.389 -14.854 23.765 1.00 97.56 219 SER A O 1
ATOM 1802 N N . ASP A 1 220 ? -14.608 -14.436 22.457 1.00 97.81 220 ASP A N 1
ATOM 1803 C CA . ASP A 1 220 ? -13.712 -14.036 23.545 1.00 97.81 220 ASP A CA 1
ATOM 1804 C C . ASP A 1 220 ? -14.136 -12.653 24.083 1.00 97.81 220 ASP A C 1
ATOM 1806 O O . ASP A 1 220 ? -14.192 -11.697 23.294 1.00 97.81 220 ASP A O 1
ATOM 1810 N N . PRO A 1 221 ? -14.409 -12.523 25.399 1.00 98.19 221 PRO A N 1
ATOM 1811 C CA . PRO A 1 221 ? -14.715 -11.246 26.041 1.00 98.19 221 PRO A CA 1
ATOM 1812 C C . PRO A 1 221 ? -13.641 -10.165 25.851 1.00 98.19 221 PRO A C 1
ATOM 1814 O O . PRO A 1 221 ? -13.939 -8.974 25.854 1.00 98.19 221 PRO A O 1
ATOM 1817 N N . LYS A 1 222 ? -12.372 -10.551 25.659 1.00 98.25 222 LYS A N 1
ATOM 1818 C CA . LYS A 1 222 ? -11.269 -9.599 25.432 1.00 98.25 222 LYS A CA 1
ATOM 1819 C C . LYS A 1 222 ? -11.417 -8.828 24.119 1.00 98.25 222 LYS A C 1
ATOM 1821 O O . LYS A 1 222 ? -10.880 -7.734 23.986 1.00 98.25 222 LYS A O 1
ATOM 1826 N N . LEU A 1 223 ? -12.152 -9.389 23.160 1.00 98.44 223 LEU A N 1
ATOM 1827 C CA . LEU A 1 223 ? -12.400 -8.791 21.850 1.00 98.44 223 LEU A CA 1
ATOM 1828 C C . LEU A 1 223 ? -13.720 -8.009 21.786 1.00 98.44 223 LEU A C 1
ATOM 1830 O O . LEU A 1 223 ? -14.055 -7.502 20.716 1.00 98.44 223 LEU A O 1
ATOM 1834 N N . ASP A 1 224 ? -14.452 -7.867 22.898 1.00 98.38 224 ASP A N 1
ATOM 1835 C CA . ASP A 1 224 ? -15.771 -7.218 22.942 1.00 98.38 224 ASP A CA 1
ATOM 1836 C C . ASP A 1 224 ? -15.749 -5.814 22.338 1.00 98.38 224 ASP A C 1
ATOM 1838 O O . ASP A 1 224 ? -16.540 -5.510 21.446 1.00 98.38 224 ASP A O 1
ATOM 1842 N N . GLU A 1 225 ? -14.812 -4.962 22.757 1.00 98.25 225 GLU A N 1
ATOM 1843 C CA . GLU A 1 225 ? -14.763 -3.584 22.265 1.00 98.25 225 GLU A CA 1
ATOM 1844 C C . GLU A 1 225 ? -14.476 -3.505 20.759 1.00 98.25 225 GLU A C 1
ATOM 1846 O O . GLU A 1 225 ? -15.072 -2.688 20.053 1.00 98.25 225 GLU A O 1
ATOM 1851 N N . ALA A 1 226 ? -13.579 -4.356 20.252 1.00 98.56 226 ALA A N 1
ATOM 1852 C CA . ALA A 1 226 ? -13.269 -4.427 18.828 1.00 98.56 226 ALA A CA 1
ATOM 1853 C C . ALA A 1 226 ? -14.476 -4.947 18.033 1.00 98.56 226 ALA A C 1
ATOM 1855 O O . ALA A 1 226 ? -14.873 -4.351 17.028 1.00 98.56 226 ALA A O 1
ATOM 1856 N N . ARG A 1 227 ? -15.109 -6.016 18.526 1.00 98.69 227 ARG A N 1
ATOM 1857 C CA . ARG A 1 227 ? -16.283 -6.649 17.922 1.00 98.69 227 ARG A CA 1
ATOM 1858 C C . ARG A 1 227 ? -17.480 -5.703 17.866 1.00 98.69 227 ARG A C 1
ATOM 1860 O O . ARG A 1 227 ? -18.144 -5.628 16.835 1.00 98.69 227 ARG A O 1
ATOM 1867 N N . GLU A 1 228 ? -17.730 -4.923 18.916 1.00 98.62 228 GLU A N 1
ATOM 1868 C CA . GLU A 1 228 ? -18.810 -3.929 18.930 1.00 98.62 228 GLU A CA 1
ATOM 1869 C C . GLU A 1 228 ? -18.584 -2.794 17.918 1.00 98.62 228 GLU A C 1
ATOM 1871 O O . GLU A 1 228 ? -19.544 -2.308 17.314 1.00 98.62 228 GLU A O 1
ATOM 1876 N N . ILE A 1 229 ? -17.334 -2.389 17.657 1.00 98.62 229 ILE A N 1
ATOM 1877 C CA . ILE A 1 229 ? -17.039 -1.432 16.578 1.00 98.62 229 ILE A CA 1
ATOM 1878 C C . ILE A 1 229 ? -17.396 -2.031 15.212 1.00 98.62 229 ILE A C 1
ATOM 1880 O O . ILE A 1 229 ? -18.037 -1.352 14.408 1.00 98.62 229 ILE A O 1
ATOM 1884 N N . LEU A 1 230 ? -17.038 -3.292 14.951 1.00 98.69 230 LEU A N 1
ATOM 1885 C CA . LEU A 1 230 ? -17.349 -3.945 13.674 1.00 98.69 230 LEU A CA 1
ATOM 1886 C C . LEU A 1 230 ? -18.857 -4.170 13.489 1.00 98.69 230 LEU A C 1
ATOM 1888 O O . LEU A 1 230 ? -19.390 -3.866 12.423 1.00 98.69 230 LEU A O 1
ATOM 1892 N N . LYS A 1 231 ? -19.583 -4.569 14.539 1.00 98.62 231 LYS A N 1
ATOM 1893 C CA . LYS A 1 231 ? -21.054 -4.657 14.505 1.00 98.62 231 LYS A CA 1
ATOM 1894 C C . LYS A 1 231 ? -21.710 -3.317 14.180 1.00 98.62 231 LYS A C 1
ATOM 1896 O O . LYS A 1 231 ? -22.668 -3.265 13.415 1.00 98.62 231 LYS A O 1
ATOM 1901 N N . LYS A 1 232 ? -21.195 -2.201 14.712 1.00 98.62 232 LYS A N 1
ATOM 1902 C CA . LYS A 1 232 ? -21.688 -0.861 14.342 1.00 98.62 232 LYS A CA 1
ATOM 1903 C C . LYS A 1 232 ? -21.534 -0.584 12.844 1.00 98.62 232 LYS A C 1
ATOM 1905 O O . LYS A 1 232 ? -22.375 0.117 12.286 1.00 98.62 232 LYS A O 1
ATOM 1910 N N . ILE A 1 233 ? -20.515 -1.137 12.181 1.00 98.50 233 ILE A N 1
ATOM 1911 C CA . ILE A 1 233 ? -20.376 -1.053 10.719 1.00 98.50 233 ILE A CA 1
ATOM 1912 C C . ILE A 1 233 ? -21.497 -1.845 10.030 1.00 98.50 233 ILE A C 1
ATOM 1914 O O . ILE A 1 233 ? -22.144 -1.286 9.142 1.00 98.50 233 ILE A O 1
ATOM 1918 N N . GLU A 1 234 ? -21.777 -3.080 10.467 1.00 98.25 234 GLU A N 1
ATOM 1919 C CA . GLU A 1 234 ? -22.865 -3.917 9.924 1.00 98.25 234 GLU A CA 1
ATOM 1920 C C . GLU A 1 234 ? -24.243 -3.258 10.081 1.00 98.25 234 GLU A C 1
ATOM 1922 O O . GLU A 1 234 ? -25.009 -3.177 9.123 1.00 98.25 234 GLU A O 1
ATOM 1927 N N . TYR A 1 235 ? -24.529 -2.682 11.253 1.00 98.31 235 TYR A N 1
ATOM 1928 C CA . TYR A 1 235 ? -25.766 -1.933 11.515 1.00 98.31 235 TYR A CA 1
ATOM 1929 C C . TYR A 1 235 ? -25.783 -0.525 10.907 1.00 98.31 235 TYR A C 1
ATOM 1931 O O . TYR A 1 235 ? -26.731 0.235 11.105 1.00 98.31 235 TYR A O 1
ATOM 1939 N N . ARG A 1 236 ? -24.726 -0.133 10.189 1.00 98.12 236 ARG A N 1
ATOM 1940 C CA . ARG A 1 236 ? -24.550 1.207 9.611 1.00 98.12 236 ARG A CA 1
ATOM 1941 C C . ARG A 1 236 ? -24.600 2.354 10.636 1.00 98.12 236 ARG A C 1
ATOM 1943 O O . ARG A 1 236 ? -24.812 3.516 10.282 1.00 98.12 236 ARG A O 1
ATOM 1950 N N . HIS A 1 237 ? -24.308 2.059 11.899 1.00 98.31 237 HIS A N 1
ATOM 1951 C CA . HIS A 1 237 ? -24.107 3.018 12.986 1.00 98.31 237 HIS A CA 1
ATOM 1952 C C . HIS A 1 237 ? -22.685 3.596 12.954 1.00 98.31 237 HIS A C 1
ATOM 1954 O O . HIS A 1 237 ? -21.897 3.454 13.888 1.00 98.31 237 HIS A O 1
ATOM 1960 N N . LEU A 1 238 ? -22.354 4.248 11.839 1.00 98.31 238 LEU A N 1
ATOM 1961 C CA . LEU A 1 238 ? -21.036 4.829 11.595 1.00 98.31 238 LEU A CA 1
ATOM 1962 C C . LEU A 1 238 ? -20.816 6.119 12.393 1.00 98.31 238 LEU A C 1
ATOM 1964 O O . LEU A 1 238 ? -21.779 6.823 12.728 1.00 98.31 238 LEU A O 1
ATOM 1968 N N . TYR A 1 239 ? -19.544 6.482 12.593 1.00 97.75 239 TYR A N 1
ATOM 1969 C CA . TYR A 1 239 ? -19.184 7.833 13.027 1.00 97.75 239 TYR A CA 1
ATOM 1970 C C . TYR A 1 239 ? -19.789 8.881 12.085 1.00 97.75 239 TYR A C 1
ATOM 1972 O O . TYR A 1 239 ? -19.943 8.656 10.878 1.00 97.75 239 TYR A O 1
ATOM 1980 N N . LYS A 1 240 ? -20.176 10.029 12.644 1.00 97.31 240 LYS A N 1
ATOM 1981 C CA . LYS A 1 240 ? -20.857 11.078 11.886 1.00 97.31 240 LYS A CA 1
ATOM 1982 C C . LYS A 1 240 ? -19.845 12.026 11.264 1.00 97.31 240 LYS A C 1
ATOM 1984 O O . LYS A 1 240 ? -18.943 12.526 11.924 1.00 97.31 240 LYS A O 1
ATOM 1989 N N . TYR A 1 241 ? -20.019 12.271 9.972 1.00 97.19 241 TYR A N 1
ATOM 1990 C CA . TYR A 1 241 ? -19.253 13.276 9.254 1.00 97.19 241 TYR A CA 1
ATOM 1991 C C . TYR A 1 241 ? -19.735 14.675 9.652 1.00 97.19 241 TYR A C 1
ATOM 1993 O O . TYR A 1 241 ? -20.914 14.980 9.478 1.00 97.19 241 TYR A O 1
ATOM 2001 N N . VAL A 1 242 ? -18.822 15.504 10.162 1.00 96.44 242 VAL A N 1
ATOM 2002 C CA . VAL A 1 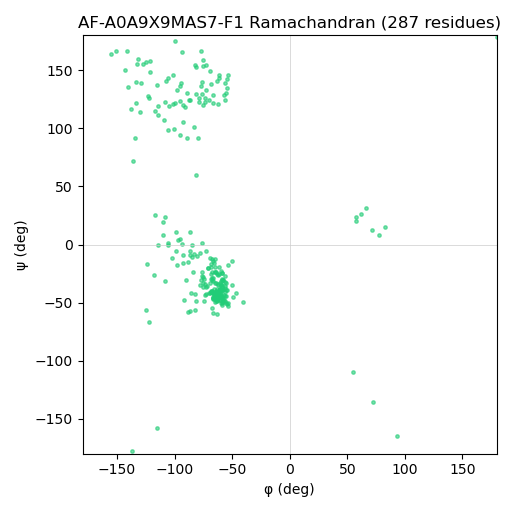242 ? -19.116 16.882 10.586 1.00 96.44 242 VAL A CA 1
ATOM 2003 C C . VAL A 1 242 ? -18.871 17.877 9.449 1.00 96.44 242 VAL A C 1
ATOM 2005 O O . VAL A 1 242 ? -19.730 18.703 9.156 1.00 96.44 242 VAL A O 1
ATOM 2008 N N . GLY A 1 243 ? -17.722 17.791 8.773 1.00 96.31 243 GLY A N 1
ATOM 2009 C CA . GLY A 1 243 ? -17.362 18.720 7.704 1.00 96.31 243 GLY A CA 1
ATOM 2010 C C . GLY A 1 243 ? -15.996 18.434 7.080 1.00 96.31 243 GLY A C 1
ATOM 2011 O O . GLY A 1 243 ? -15.294 17.507 7.477 1.00 96.31 243 GLY A O 1
ATOM 2012 N N . GLU A 1 244 ? -15.631 19.232 6.077 1.00 95.69 244 GLU A N 1
ATOM 2013 C CA . GLU A 1 244 ? -14.328 19.218 5.404 1.00 95.69 244 GLU A CA 1
ATOM 2014 C C . GLU A 1 244 ? -13.835 20.660 5.269 1.00 95.69 244 GLU A C 1
ATOM 2016 O O . GLU A 1 244 ? -14.609 21.568 4.966 1.00 95.69 244 GLU A O 1
ATOM 2021 N N . THR A 1 245 ? -12.536 20.870 5.475 1.00 95.12 245 THR A N 1
ATOM 2022 C CA . THR A 1 245 ? -11.876 22.157 5.249 1.00 95.12 245 THR A CA 1
ATOM 2023 C C . THR A 1 245 ? -10.492 21.946 4.644 1.00 95.12 245 THR A C 1
ATOM 2025 O O . THR A 1 245 ? -9.976 20.828 4.612 1.00 95.12 245 THR A O 1
ATOM 2028 N N . LYS A 1 246 ? -9.886 23.020 4.135 1.00 93.12 246 LYS A N 1
ATOM 2029 C CA . LYS A 1 246 ? -8.543 23.009 3.549 1.00 93.12 246 LYS A CA 1
ATOM 2030 C C . LYS A 1 246 ? -7.702 24.126 4.160 1.00 93.12 246 LYS A C 1
ATOM 2032 O O . LYS A 1 246 ? -8.213 25.239 4.301 1.00 93.12 246 LYS A O 1
ATOM 2037 N N . PRO A 1 247 ? -6.419 23.876 4.476 1.00 92.12 247 PRO A N 1
ATOM 2038 C CA . PRO A 1 247 ? -5.510 24.944 4.867 1.00 92.12 247 PRO A CA 1
ATOM 2039 C C . PRO A 1 247 ? -5.452 26.027 3.785 1.00 92.12 247 PRO A C 1
ATOM 2041 O O . PRO A 1 247 ? -5.408 25.724 2.590 1.00 92.12 247 PRO A O 1
ATOM 2044 N N . GLN A 1 248 ? -5.441 27.295 4.192 1.00 89.31 248 GLN A N 1
ATOM 2045 C CA . GLN A 1 248 ? -5.286 28.402 3.253 1.00 89.31 248 GLN A CA 1
ATOM 2046 C C . GLN A 1 248 ? -3.823 28.522 2.795 1.00 89.31 248 GLN A C 1
ATOM 2048 O O . GLN A 1 248 ? -2.881 28.380 3.578 1.00 89.31 248 GLN A O 1
ATOM 2053 N N . GLY A 1 249 ? -3.622 28.803 1.506 1.00 87.12 249 GLY A N 1
ATOM 2054 C CA . GLY A 1 249 ? -2.296 29.013 0.926 1.00 87.12 249 GLY A CA 1
ATOM 2055 C C . GLY A 1 249 ? -1.466 27.730 0.795 1.00 87.12 249 GLY A C 1
ATOM 2056 O O . GLY A 1 249 ? -1.944 26.712 0.305 1.00 87.12 249 GLY A O 1
ATOM 2057 N N . LYS A 1 250 ? -0.183 27.802 1.174 1.00 84.88 250 LYS A N 1
ATOM 2058 C CA . LYS A 1 250 ? 0.792 26.699 1.035 1.00 84.88 250 LYS A CA 1
ATOM 2059 C C . LYS A 1 250 ? 1.009 25.903 2.330 1.00 84.88 250 LYS A C 1
ATOM 2061 O O . LYS A 1 250 ? 1.957 25.122 2.405 1.00 84.88 250 LYS A O 1
ATOM 2066 N N . ILE A 1 251 ? 0.174 26.113 3.348 1.00 88.56 251 ILE A N 1
ATOM 2067 C CA . ILE A 1 251 ? 0.292 25.415 4.632 1.00 88.56 251 ILE A CA 1
ATOM 2068 C C . ILE A 1 251 ? -0.013 23.929 4.417 1.00 88.56 251 ILE A C 1
ATOM 2070 O O . ILE A 1 251 ? -1.038 23.570 3.840 1.00 88.56 251 ILE A O 1
ATOM 2074 N N . LYS A 1 252 ? 0.881 23.061 4.892 1.00 89.44 252 LYS A N 1
ATOM 2075 C CA . LYS A 1 252 ? 0.681 21.610 4.923 1.00 89.44 252 LYS A CA 1
ATOM 2076 C C . LYS A 1 252 ? 0.799 21.133 6.361 1.00 89.44 252 LYS A C 1
ATOM 2078 O O . LYS A 1 252 ? 1.806 21.408 7.008 1.00 89.44 252 LYS A O 1
ATOM 2083 N N . ILE A 1 253 ? -0.218 20.419 6.834 1.00 89.94 253 ILE A N 1
ATOM 2084 C CA . ILE A 1 253 ? -0.197 19.782 8.152 1.00 89.94 253 ILE A CA 1
ATOM 2085 C C . ILE A 1 253 ? 0.734 18.573 8.064 1.00 89.94 253 ILE A C 1
ATOM 2087 O O . ILE A 1 253 ? 0.573 17.732 7.173 1.00 89.94 253 ILE A O 1
ATOM 2091 N N . LYS A 1 254 ? 1.722 18.491 8.956 1.00 89.25 254 LYS A N 1
ATOM 2092 C CA . LYS A 1 254 ? 2.652 17.363 8.977 1.00 89.25 254 LYS A CA 1
ATOM 2093 C C . LYS A 1 254 ? 2.026 16.176 9.700 1.00 89.25 254 LYS A C 1
ATOM 2095 O O . LYS A 1 254 ? 1.212 16.342 10.601 1.00 89.25 254 LYS A O 1
ATOM 2100 N N . ARG A 1 255 ? 2.451 14.965 9.338 1.00 85.25 255 ARG A N 1
ATOM 2101 C CA . ARG A 1 255 ? 1.928 13.719 9.924 1.00 85.25 255 ARG A CA 1
ATOM 2102 C C . ARG A 1 255 ? 2.138 13.638 11.440 1.00 85.25 255 ARG A C 1
ATOM 2104 O O . ARG A 1 255 ? 1.276 13.128 12.144 1.00 85.25 255 ARG A O 1
ATOM 2111 N N . GLU A 1 256 ? 3.253 14.178 11.936 1.00 85.62 256 GLU A N 1
ATOM 2112 C CA . GLU A 1 256 ? 3.566 14.282 13.371 1.00 85.62 256 GLU A CA 1
ATOM 2113 C C . GLU A 1 256 ? 2.526 15.090 14.166 1.00 85.62 256 GLU A C 1
ATOM 2115 O O . GLU A 1 256 ? 2.332 14.834 15.357 1.00 85.62 256 GLU A O 1
ATOM 2120 N N . ASP A 1 257 ? 1.802 15.988 13.489 1.00 89.31 257 ASP A N 1
ATOM 2121 C CA . ASP A 1 257 ? 0.826 16.880 14.107 1.00 89.31 257 ASP A CA 1
ATOM 2122 C C . ASP A 1 257 ? -0.583 16.271 14.200 1.00 89.31 257 ASP A C 1
ATOM 2124 O O . ASP A 1 257 ? -1.417 16.770 14.955 1.00 89.31 257 ASP A O 1
ATOM 2128 N N . TYR A 1 258 ? -0.871 15.183 13.470 1.00 89.56 258 TYR A N 1
ATOM 2129 C CA . TYR A 1 258 ? -2.238 14.653 13.325 1.00 89.56 258 TYR A CA 1
ATOM 2130 C C . TYR A 1 258 ? -2.865 14.273 14.671 1.00 89.56 258 TYR A C 1
ATOM 2132 O O . TYR A 1 258 ? -4.044 14.535 14.905 1.00 89.56 258 TYR A O 1
ATOM 2140 N N . LYS A 1 259 ? -2.059 13.733 15.592 1.00 87.12 259 LYS A N 1
ATOM 2141 C CA . LYS A 1 259 ? -2.499 13.327 16.937 1.00 87.12 259 LYS A CA 1
ATOM 2142 C C . LYS A 1 259 ? -2.967 14.490 17.819 1.00 87.12 259 LYS A C 1
ATOM 2144 O O . LYS A 1 259 ? -3.670 14.260 18.796 1.00 87.12 259 LYS A O 1
ATOM 2149 N N . TYR A 1 260 ? -2.585 15.727 17.498 1.00 91.69 260 TYR A N 1
ATOM 2150 C CA . TYR A 1 260 ? -2.975 16.909 18.271 1.00 91.69 260 TYR A CA 1
ATOM 2151 C C . TYR A 1 260 ? -4.253 17.572 17.744 1.00 91.69 260 TYR A C 1
ATOM 2153 O O . TYR A 1 260 ? -4.863 18.359 18.466 1.00 91.69 260 TYR A O 1
ATOM 2161 N N . LEU A 1 261 ? -4.682 17.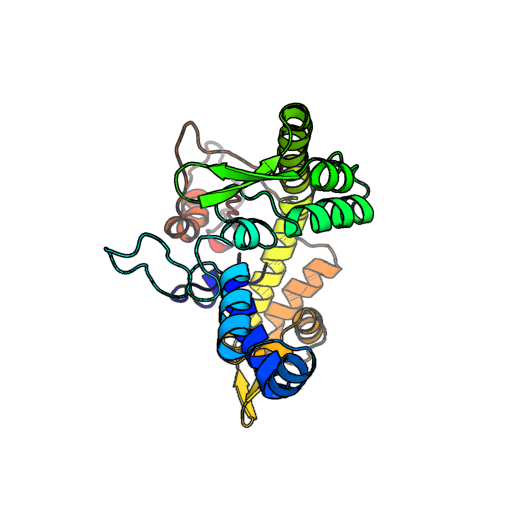254 16.517 1.00 93.31 261 LEU A N 1
ATOM 2162 C CA . LEU A 1 261 ? -5.813 17.922 15.868 1.00 93.31 261 LEU A CA 1
ATOM 2163 C C . LEU A 1 261 ? -7.153 17.713 16.598 1.00 93.31 261 LEU A C 1
ATOM 2165 O O . LEU A 1 261 ? -7.849 18.707 16.796 1.00 93.31 261 LEU A O 1
ATOM 2169 N N . PRO A 1 262 ? -7.527 16.499 17.065 1.00 94.38 262 PRO A N 1
ATOM 2170 C CA . PRO A 1 262 ? -8.777 16.324 17.810 1.00 94.38 262 PRO A CA 1
ATOM 2171 C C . PRO A 1 262 ? -8.833 17.185 19.074 1.00 94.38 262 PRO A C 1
ATOM 2173 O O . PRO A 1 262 ? -9.857 17.795 19.368 1.00 94.38 262 PRO A O 1
ATOM 2176 N N . LYS A 1 263 ? -7.700 17.305 19.781 1.00 93.62 263 LYS A N 1
ATOM 2177 C CA . LYS A 1 263 ? -7.587 18.155 20.969 1.00 93.62 263 LYS A CA 1
ATOM 2178 C C . LYS A 1 263 ? -7.742 19.638 20.627 1.00 93.62 263 LYS A C 1
ATOM 2180 O O . LYS A 1 263 ? -8.477 20.331 21.312 1.00 93.62 263 LYS A O 1
ATOM 2185 N N . GLN A 1 264 ? -7.119 20.111 19.547 1.00 93.88 264 GLN A N 1
ATOM 2186 C CA . GLN A 1 264 ? -7.275 21.503 19.102 1.00 93.88 264 GLN A CA 1
ATOM 2187 C C . GLN A 1 264 ? -8.731 21.859 18.771 1.00 93.88 264 GLN A C 1
ATOM 2189 O O . GLN A 1 264 ? -9.145 22.988 19.013 1.00 93.88 264 GLN A O 1
ATOM 2194 N N . ILE A 1 265 ? -9.504 20.911 18.229 1.00 92.62 265 ILE A N 1
ATOM 2195 C CA . ILE A 1 265 ? -10.933 21.113 17.960 1.00 92.62 265 ILE A CA 1
ATOM 2196 C C . ILE A 1 265 ? -11.741 21.096 19.262 1.00 92.62 265 ILE A C 1
ATOM 2198 O O . ILE A 1 265 ? -12.596 21.957 19.436 1.00 92.62 265 ILE A O 1
ATOM 2202 N N . ALA A 1 266 ? -11.465 20.164 20.178 1.00 92.06 266 ALA A N 1
ATOM 2203 C CA . ALA A 1 266 ? -12.139 20.110 21.478 1.00 92.06 266 ALA A CA 1
ATOM 2204 C C . ALA A 1 266 ? -11.880 21.368 22.333 1.00 92.06 266 ALA A C 1
ATOM 2206 O O . ALA A 1 266 ? -12.775 21.833 23.028 1.00 92.06 266 ALA A O 1
ATOM 2207 N N . ASP A 1 267 ? -10.676 21.944 22.244 1.00 92.44 267 ASP A N 1
ATOM 2208 C CA . ASP A 1 267 ? -10.282 23.160 22.968 1.00 92.44 267 ASP A CA 1
ATOM 2209 C C . ASP A 1 267 ? -10.841 24.454 22.322 1.00 92.44 267 ASP A C 1
ATOM 2211 O O . ASP A 1 267 ? -10.684 25.550 22.876 1.00 92.44 267 ASP A O 1
ATOM 2215 N N . ALA A 1 268 ? -11.474 24.364 21.144 1.00 91.56 268 ALA A N 1
ATOM 2216 C CA . ALA A 1 268 ? -12.054 25.515 20.463 1.00 91.56 268 ALA A CA 1
ATOM 2217 C C . ALA A 1 268 ? -13.264 26.056 21.239 1.00 91.56 268 ALA A C 1
ATOM 2219 O O . ALA A 1 268 ? -14.115 25.304 21.706 1.00 91.56 268 ALA A O 1
ATOM 2220 N N . LYS A 1 269 ? -13.364 27.385 21.345 1.00 89.06 269 LYS A N 1
ATOM 2221 C CA . LYS A 1 269 ? -14.472 28.062 22.031 1.00 89.06 269 LYS A CA 1
ATOM 2222 C C . LYS A 1 269 ? -15.475 28.572 20.996 1.00 89.06 269 LYS A C 1
ATOM 2224 O O . LYS A 1 269 ? -15.191 29.596 20.375 1.00 89.06 269 LYS A O 1
ATOM 2229 N N . PRO A 1 270 ? -16.592 27.863 20.758 1.00 89.00 270 PRO A N 1
ATOM 2230 C CA . PRO A 1 270 ? -17.602 28.323 19.816 1.00 89.00 270 PRO A CA 1
ATOM 2231 C C . PRO A 1 270 ? -18.332 29.555 20.363 1.00 89.00 270 PRO A C 1
ATOM 2233 O O . PRO A 1 270 ? -18.538 29.682 21.569 1.00 89.00 270 PRO A O 1
ATOM 2236 N N . ASP A 1 271 ? -18.780 30.430 19.462 1.00 87.62 271 ASP A N 1
ATOM 2237 C CA . ASP A 1 271 ? -19.584 31.609 19.819 1.00 87.62 271 ASP A CA 1
ATOM 2238 C C . ASP A 1 271 ? -20.955 31.228 20.413 1.00 87.62 271 ASP A C 1
ATOM 2240 O O . ASP A 1 271 ? -21.562 32.003 21.150 1.00 87.62 271 ASP A O 1
ATOM 2244 N N . ILE A 1 272 ? -21.442 30.021 20.101 1.00 87.06 272 ILE A N 1
ATOM 2245 C CA . ILE A 1 272 ? -22.683 29.444 20.626 1.00 87.06 272 ILE A CA 1
ATOM 2246 C C . ILE A 1 272 ? -22.316 28.326 21.602 1.00 87.06 272 ILE A C 1
ATOM 2248 O O . ILE A 1 272 ? -21.647 27.366 21.216 1.00 87.06 272 ILE A O 1
ATOM 2252 N N . LEU A 1 273 ? -22.781 28.434 22.849 1.00 80.12 273 LEU A N 1
ATOM 2253 C CA . LEU A 1 273 ? -22.579 27.402 23.866 1.00 80.12 273 LEU A CA 1
ATOM 2254 C C . LEU A 1 273 ? -23.348 26.125 23.484 1.00 80.12 273 LEU A C 1
ATOM 2256 O O . LEU A 1 273 ? -24.567 26.194 23.305 1.00 80.12 273 LEU A O 1
ATOM 2260 N N . PRO A 1 274 ? -22.672 24.972 23.347 1.00 78.94 274 PRO A N 1
ATOM 2261 C CA . PRO A 1 274 ? -23.335 23.720 23.019 1.00 78.94 274 PRO A CA 1
ATOM 2262 C C . PRO A 1 274 ? -24.078 23.149 24.236 1.00 78.94 274 PRO A C 1
ATOM 2264 O O . PRO A 1 274 ? -23.685 23.364 25.380 1.00 78.94 274 PRO A O 1
ATOM 2267 N N . GLU A 1 275 ? -25.126 22.362 23.984 1.00 82.06 275 GLU A N 1
ATOM 2268 C CA . GLU A 1 275 ? -25.865 21.634 25.032 1.00 82.06 275 GLU A CA 1
ATOM 2269 C C . GLU A 1 275 ? -25.034 20.511 25.680 1.00 82.06 275 GLU A C 1
ATOM 2271 O O . GLU A 1 275 ? -25.338 20.058 26.781 1.00 82.06 275 GLU A O 1
ATOM 2276 N N . SER A 1 276 ? -23.973 20.064 25.003 1.00 82.69 276 SER A N 1
ATOM 2277 C CA . SER A 1 276 ? -23.063 19.013 25.456 1.00 82.69 276 SER A CA 1
ATOM 2278 C C . SER A 1 276 ? -21.618 19.363 25.106 1.00 82.69 276 SER A C 1
ATOM 2280 O O . SER A 1 276 ? -21.337 19.746 23.968 1.00 82.69 276 SER A O 1
ATOM 2282 N N . GLU A 1 277 ? -20.696 19.171 26.048 1.00 85.31 277 GLU A N 1
ATOM 2283 C CA . GLU A 1 277 ? -19.257 19.292 25.796 1.00 85.31 277 GLU A CA 1
ATOM 2284 C C . GLU A 1 277 ? -18.714 18.009 25.153 1.00 85.31 277 GLU A C 1
ATOM 2286 O O . GLU A 1 277 ? -18.945 16.907 25.654 1.00 85.31 277 GLU A O 1
ATOM 2291 N N . LEU A 1 278 ? -17.987 18.156 24.042 1.00 89.69 278 LEU A N 1
ATOM 2292 C CA . LEU A 1 278 ? -17.283 17.059 23.376 1.00 89.69 278 LEU A CA 1
ATOM 2293 C C . LEU A 1 278 ? -15.834 17.008 23.852 1.00 89.69 278 LEU A C 1
ATOM 2295 O O . LEU A 1 278 ? -15.166 18.037 23.959 1.00 89.69 278 LEU A O 1
ATOM 2299 N N . LYS A 1 279 ? -15.324 15.801 24.085 1.00 92.94 279 LYS A N 1
ATOM 2300 C CA . LYS A 1 279 ? -13.919 15.570 24.413 1.00 92.94 279 LYS A CA 1
ATOM 2301 C C . LYS A 1 279 ? -13.119 15.255 23.154 1.00 92.94 279 LYS A C 1
ATOM 2303 O O . LYS A 1 279 ? -13.656 14.885 22.114 1.00 92.94 279 LYS A O 1
ATOM 2308 N N . ALA A 1 280 ? -11.793 15.323 23.265 1.00 91.38 280 ALA A N 1
ATOM 2309 C CA . ALA A 1 280 ? -10.893 14.965 22.167 1.00 91.38 280 ALA A CA 1
ATOM 2310 C C . ALA A 1 280 ? -11.075 13.510 21.684 1.00 91.38 280 ALA A C 1
ATOM 2312 O O . ALA A 1 280 ? -10.862 13.235 20.509 1.00 91.38 280 ALA A O 1
ATOM 2313 N N . GLU A 1 281 ? -11.477 12.594 22.572 1.00 90.12 281 GLU A N 1
ATOM 2314 C CA . GLU A 1 281 ? -11.752 11.182 22.254 1.00 90.12 281 GLU A CA 1
ATOM 2315 C C . GLU A 1 281 ? -13.033 10.971 21.427 1.00 90.12 281 GLU A C 1
ATOM 2317 O O . GLU A 1 281 ? -13.152 9.958 20.739 1.00 90.12 281 GLU A O 1
ATOM 2322 N N . ASP A 1 282 ? -13.947 11.947 21.430 1.00 91.00 282 ASP A N 1
ATOM 2323 C CA . ASP A 1 282 ? -15.182 11.926 20.637 1.00 91.00 282 ASP A CA 1
ATOM 2324 C C . ASP A 1 282 ? -14.956 12.406 19.191 1.00 91.00 282 ASP A C 1
ATOM 2326 O O . ASP A 1 282 ? -15.852 12.326 18.346 1.00 91.00 282 ASP A O 1
ATOM 2330 N N . LEU A 1 283 ? -13.759 12.927 18.895 1.00 93.44 283 LEU A N 1
ATOM 2331 C CA . LEU A 1 283 ? -13.426 13.597 17.644 1.00 93.44 283 LEU A CA 1
ATOM 2332 C C . LEU A 1 283 ? -12.362 12.830 16.861 1.00 93.44 283 LEU A C 1
ATOM 2334 O O . LEU A 1 283 ? -11.338 12.396 17.382 1.00 93.44 283 LEU A O 1
ATOM 2338 N N . ILE A 1 284 ? -12.577 12.739 15.551 1.00 94.62 284 ILE A N 1
ATOM 2339 C CA . ILE A 1 284 ? -11.620 12.166 14.606 1.00 94.62 284 ILE A CA 1
ATOM 2340 C C . ILE A 1 284 ? -11.318 13.222 13.554 1.00 94.62 284 ILE A C 1
ATOM 2342 O O . ILE A 1 284 ? -12.228 13.763 12.926 1.00 94.62 284 ILE A O 1
ATOM 2346 N N . VAL A 1 285 ? -10.029 13.484 13.339 1.00 94.12 285 VAL A N 1
ATOM 2347 C CA . VAL A 1 285 ? -9.557 14.368 12.273 1.00 94.12 285 VAL A CA 1
ATOM 2348 C C . VAL A 1 285 ? -8.774 13.542 11.268 1.00 94.12 285 VAL A C 1
ATOM 2350 O O . VAL A 1 285 ? -7.691 13.045 11.569 1.00 94.12 285 VAL A O 1
ATOM 2353 N N . ASP A 1 286 ? -9.338 13.395 10.072 1.00 93.69 286 ASP A N 1
ATOM 2354 C CA . ASP A 1 286 ? -8.707 12.695 8.959 1.00 93.69 286 ASP A CA 1
ATOM 2355 C C . ASP A 1 286 ? -8.071 13.703 7.996 1.00 93.69 286 ASP A C 1
ATOM 2357 O O . ASP A 1 286 ? -8.752 14.583 7.469 1.00 93.69 286 ASP A O 1
ATOM 2361 N N . VAL A 1 287 ? -6.762 13.586 7.770 1.00 90.56 287 VAL A N 1
ATOM 2362 C CA . VAL A 1 287 ? -6.020 14.454 6.848 1.00 90.56 287 VAL A CA 1
ATOM 2363 C C . VAL A 1 287 ? -5.633 13.635 5.623 1.00 90.56 287 VAL A C 1
ATOM 2365 O O . VAL A 1 287 ? -4.740 12.792 5.676 1.00 90.56 287 VAL A O 1
ATOM 2368 N N . SER A 1 288 ? -6.305 13.902 4.506 1.00 82.94 288 SER A N 1
ATOM 2369 C CA . SER A 1 288 ? -6.041 13.264 3.215 1.00 82.94 288 SER A CA 1
ATOM 2370 C C . SER A 1 288 ? -5.098 14.111 2.353 1.00 82.94 288 SER A C 1
ATOM 2372 O O . SER A 1 288 ? -5.300 15.324 2.234 1.00 82.94 288 SER A O 1
ATOM 2374 N N . SER A 1 289 ? -4.113 13.473 1.713 1.00 63.09 289 SER A N 1
ATOM 2375 C CA . SER A 1 289 ? -3.169 14.091 0.763 1.00 63.09 289 SER A CA 1
ATOM 2376 C C . SER A 1 289 ? -3.381 13.635 -0.673 1.00 63.09 289 SER A C 1
ATOM 2378 O O . SER A 1 289 ? -3.551 12.408 -0.855 1.00 63.09 289 SER A O 1
#

Organism: Gulo gulo (NCBI:txid48420)

Secondary structure (DSSP, 8-state):
-IIIIIHHHH-TT----HHHHHHHHHHHHHHHTTHHHHHHHTT--HHHHHHHHHHHHHS-SSPPPTT-S---SSS-GGGGGGGGTSS-TTT--SHHHHHHHHHHHHHHT------HHHHHHHEEEEEETTEEEEEE-GGGHHHHHHHHHHHHHHIIIIIT-HHHHHHHHHHHHHHHHHTTT--EE-GGG-EE-TTTGGG-HHHHHH-STHHHHHHHT---GGGHHHHHHHHHHHTT-PPPP------STT----GGGGGGHHHHHHT---SS--SSPPPGGG-------

Mean predicted aligned error: 4.61 Å

Sequence (289 aa):
MFDGRFIPLARPDVKWTHEQGSVMMFEHLVNSNGLKAVMKYYGLVPEEDICFIKEQITGPLESPIKDSSWPYKGRPKEKSFLYEIVANKRTGIDVDKWDYFARDCHHLGIQNNFDYKRFIKFARVCEVENGKRICPRDKEVGNLYDMFHTRNSLHRRAYQHKIGNIIDTMITNAFLKADPYIEITGAEGKKYHISTAIDDMEAFTKLTDNIFLEILYSSDPKLDEAREILKKIEYRHLYKYVGETKPQGKIKIKREDYKYLPKQIADAKPDILPESELKAEDLIVDVSS

Foldseek 3Di:
DPLVFQLCVQPVVDNDDVLVLVLVLVVVVCVVVVCCVVCVVVPHDCVLVNQVVSCLRPNQPDDDDPPDPDRGRSDDQQVVQVSCEDQRPPPRDYVVLVVCLVVVCVVVVHDQQADVVVQVVQWDWDDDDHGTHTDGDPVCVVSVVSSVVSVVVCCVPPVVDPVVVQVVVLLSVLLSQCFVPDWQQAPPRDTHGLNGLSVGSRSVVVNDPVVLVCLCPDPDPSSVVSNVSSVCVVVVVTQDDDDDDDDPDPDDDDPVCQLCVLVVVLPDDDPDDDPDRDHSVSDHDDDDD

Nearest PDB structures (foldseek):
  6txa-assembly4_O  TM=9.887E-01  e=1.532E-37  Homo sapiens
  7ujn-assembly1_A  TM=9.855E-01  e=7.961E-37  Homo sapiens
  8gb1-assembly1_B  TM=9.427E-01  e=1.618E-37  Homo sapiens
  8gb1-assembly2_C  TM=9.445E-01  e=1.626E-36  Homo sapiens
  8gb1-assembly2_D  TM=9.407E-01  e=3.916E-36  Homo sapiens